Protein AF-A0A4Q6BRK0-F1 (afdb_monomer)

Solvent-accessible surface area (backbone atoms only — not comparable to full-atom values): 11839 Å² total; per-residue (Å²): 90,79,45,68,51,93,58,68,47,71,45,81,46,91,47,26,55,86,31,46,39,27,36,47,40,33,40,44,52,99,88,47,79,52,31,39,37,37,41,36,54,67,31,35,39,46,38,95,93,28,60,36,36,34,66,34,39,36,37,36,37,55,98,55,77,27,36,42,33,34,34,41,33,78,52,98,86,34,36,39,34,45,37,40,40,30,49,98,93,44,75,49,76,48,81,50,40,47,68,81,61,55,71,60,35,51,45,20,36,45,49,70,70,42,51,50,86,78,46,53,75,68,53,43,48,17,37,51,27,47,51,51,32,48,75,68,62,71,52,48,72,67,56,49,51,49,44,55,25,38,57,44,73,44,39,46,54,42,87,86,78,50,34,36,34,40,31,32,59,43,87,95,65,29,35,36,36,45,30,35,45,88,80,47,37,43,35,45,31,42,34,35,64,78,55,94,47,35,37,40,40,38,36,36,39,30,40,73,84,71,54,68,48,78,49,75,48,77,47,78,64,78,86,129

Radius of gyration: 20.38 Å; Cα contacts (8 Å, |Δi|>4): 490; chains: 1; bounding box: 48×48×66 Å

Foldseek 3Di:
DKDWDPFWDWACDPQWVRTWTWIWTWDDDPVFAIKIKIKTDWTWGADDPFIKIWNIWIWIDGPDIWIWTWIWGDAPVKIKIWIWTQDPVGIAIDIAIVVGDDQLQSLLCQQPVGGLVVDDPQSVQQSVQVVVCNVVVVDDPVNSVVRSNFNWPGWHADPVLRKTKTWGADPPQKIWIWIDSVQFKTKIKIWHDPDDQKIWMWMWMAGNVRDIDIDIDIDGDDDD

Secondary structure (DSSP, 8-state):
-EEE-SS-EEE--TTEES-EEEEEEEE--SSS--EEEEEEPPEEEEETTEEEEEEEEEEEESSSEEEEEEEEEE-SS-EEEEEEEEETTEEEEEEEEES---HHHHHHHHHTSS-TTTS-HHHHHHHHHHHHHHHTT-S-HHHHHHHHHS-EEEEEE-TTT--EEEEEEETTTEEEEEEE-SSS-EEEEEEEEEETTEEEEEEEEE-TTSPEEEEEEEEE----

Sequence (224 aa):
MDIESEKPIQILYDLFKPSAPFQLKGRVSSSEPARFNIDFQPMAIEYMKRRAEVDFLRVKFEKALLADGRLSIKRTDCTIFATIKKTVDGTSFQLTSEPAFDEGDIVAMLLFNERASDLDDSSKRSVEDTRQAVSRKSLGFFSFFVLASTPVESVAYDPTTRVYSARVRLPGGFSATVGSDWDKTQEVGLMKRLGGKWILSVGSTTNSDGVSSQESMVEWWNRY

Mean predicted aligned error: 11.45 Å

Structure (mmCIF, N/CA/C/O backbone):
data_AF-A0A4Q6BRK0-F1
#
_entry.id   AF-A0A4Q6BRK0-F1
#
loop_
_atom_site.group_PDB
_atom_site.id
_atom_site.type_symbol
_atom_site.label_atom_id
_atom_site.label_alt_id
_atom_site.label_comp_id
_atom_site.label_asym_id
_atom_site.label_entity_id
_atom_site.label_seq_id
_atom_site.pdbx_PDB_ins_code
_atom_site.Cartn_x
_atom_site.Cartn_y
_atom_site.Cartn_z
_atom_site.occupancy
_atom_site.B_iso_or_equiv
_atom_site.auth_seq_id
_atom_site.auth_comp_id
_atom_site.auth_asym_id
_atom_site.auth_atom_id
_atom_site.pdbx_PDB_model_num
ATOM 1 N N . MET A 1 1 ? -22.844 4.162 28.213 1.00 84.06 1 MET A N 1
ATOM 2 C CA . MET A 1 1 ? -23.710 3.798 27.080 1.00 84.06 1 MET A CA 1
ATOM 3 C C . MET A 1 1 ? -22.905 2.937 26.131 1.00 84.06 1 MET A C 1
ATOM 5 O O . MET A 1 1 ? -21.858 3.383 25.672 1.00 84.06 1 MET A O 1
ATOM 9 N N . ASP A 1 2 ? -23.375 1.718 25.888 1.00 87.38 2 ASP A N 1
ATOM 10 C CA . ASP A 1 2 ? -22.788 0.824 24.892 1.00 87.38 2 ASP A CA 1
ATOM 11 C C . ASP A 1 2 ? -23.509 1.041 23.553 1.00 87.38 2 ASP A C 1
ATOM 13 O O . ASP A 1 2 ? -24.721 1.258 23.519 1.00 87.38 2 ASP A O 1
ATOM 17 N N . ILE A 1 3 ? -22.741 1.075 22.468 1.00 78.56 3 ILE A N 1
ATOM 18 C CA . ILE A 1 3 ? -23.191 1.324 21.098 1.00 78.56 3 ILE A CA 1
ATOM 19 C C . ILE A 1 3 ? -22.747 0.122 20.274 1.00 78.56 3 ILE A C 1
ATOM 21 O O . ILE A 1 3 ? -21.556 -0.162 20.199 1.00 78.56 3 ILE A O 1
ATOM 25 N N . GLU A 1 4 ? -23.676 -0.576 19.636 1.00 87.94 4 GLU A N 1
ATOM 26 C CA . GLU A 1 4 ? -23.361 -1.680 18.733 1.00 87.94 4 GLU A CA 1
ATOM 27 C C . GLU A 1 4 ? -24.279 -1.619 17.515 1.00 87.94 4 GLU A C 1
ATOM 29 O O . GLU A 1 4 ? -25.492 -1.455 17.641 1.00 87.94 4 GLU A O 1
ATOM 34 N N . SER A 1 5 ? -23.698 -1.715 16.321 1.00 75.50 5 SER A N 1
ATOM 35 C CA . SER A 1 5 ? -24.472 -1.831 15.090 1.00 75.50 5 SER A CA 1
ATOM 36 C C . SER A 1 5 ? -25.019 -3.255 14.958 1.00 75.50 5 SER A C 1
ATOM 38 O O . SER A 1 5 ? -24.235 -4.188 14.794 1.00 75.50 5 SER A O 1
ATOM 40 N N . GLU A 1 6 ? -26.343 -3.430 14.958 1.00 82.88 6 GLU A N 1
ATOM 41 C CA . GLU A 1 6 ? -26.973 -4.750 14.760 1.00 82.88 6 GLU A CA 1
ATOM 42 C C . GLU A 1 6 ? -26.680 -5.354 13.377 1.00 82.88 6 GLU A C 1
ATOM 44 O O . GLU A 1 6 ? -26.589 -6.571 13.219 1.00 82.88 6 GLU A O 1
ATOM 49 N N . LYS A 1 7 ? -26.535 -4.499 12.357 1.00 85.75 7 LYS A N 1
ATOM 50 C CA . LYS A 1 7 ? -26.199 -4.879 10.979 1.00 85.75 7 LYS A CA 1
ATOM 51 C C . LYS A 1 7 ? -24.960 -4.118 10.505 1.00 85.75 7 LYS A C 1
ATOM 53 O O . LYS A 1 7 ? -24.758 -2.987 10.949 1.00 85.75 7 LYS A O 1
ATOM 58 N N . PRO A 1 8 ? -24.161 -4.689 9.580 1.00 82.50 8 PRO A N 1
ATOM 59 C CA . PRO A 1 8 ? -23.026 -3.983 9.000 1.00 82.50 8 PRO A CA 1
ATOM 60 C C . PRO A 1 8 ? -23.462 -2.685 8.316 1.00 82.50 8 PRO A C 1
ATOM 62 O O . PRO A 1 8 ? -24.344 -2.688 7.451 1.00 82.50 8 PRO A O 1
ATOM 65 N N . ILE A 1 9 ? -22.813 -1.589 8.693 1.00 76.25 9 ILE A N 1
ATOM 66 C CA . ILE A 1 9 ? -22.947 -0.285 8.052 1.00 76.25 9 ILE A CA 1
ATOM 67 C C . ILE A 1 9 ? -22.196 -0.347 6.722 1.00 76.25 9 ILE A C 1
ATOM 69 O O . ILE A 1 9 ? -21.107 -0.909 6.644 1.00 76.25 9 ILE A O 1
ATOM 73 N N . GLN A 1 10 ? -22.785 0.210 5.667 1.00 78.25 10 GLN A N 1
ATOM 74 C CA . GLN A 1 10 ? -22.225 0.177 4.318 1.00 78.25 10 GLN A CA 1
ATOM 75 C C . GLN A 1 10 ? -21.672 1.553 3.955 1.00 78.25 10 GLN A C 1
ATOM 77 O O . GLN A 1 10 ? -22.422 2.529 3.944 1.00 78.25 10 GLN A O 1
ATOM 82 N N . ILE A 1 11 ? -20.388 1.636 3.608 1.00 68.56 11 ILE A N 1
ATOM 83 C CA . ILE A 1 11 ? -19.839 2.825 2.948 1.00 68.56 11 ILE A CA 1
ATOM 84 C C . ILE A 1 11 ? -19.944 2.611 1.443 1.00 68.56 11 ILE A C 1
ATOM 86 O O . ILE A 1 11 ? -19.330 1.697 0.888 1.00 68.56 11 ILE A O 1
ATOM 90 N N . LEU A 1 12 ? -20.727 3.462 0.787 1.00 74.50 12 LEU A N 1
ATOM 91 C CA . LEU A 1 12 ? -20.823 3.508 -0.667 1.00 74.50 12 LEU A CA 1
ATOM 92 C C . LEU A 1 12 ? -19.805 4.523 -1.178 1.00 74.50 12 LEU A C 1
ATOM 94 O O . LEU A 1 12 ? -19.943 5.722 -0.944 1.00 74.50 12 LEU A O 1
ATOM 98 N N . TYR A 1 13 ? -18.763 4.031 -1.837 1.00 66.06 13 TYR A N 1
ATOM 99 C CA . TYR A 1 13 ? -17.746 4.861 -2.467 1.00 66.06 13 TYR A CA 1
ATOM 100 C C . TYR A 1 13 ? -17.200 4.145 -3.695 1.00 66.06 13 TYR A C 1
ATOM 102 O O . TYR A 1 13 ? -17.103 2.921 -3.689 1.00 66.06 13 TYR A O 1
ATOM 110 N N . ASP A 1 14 ? -16.818 4.892 -4.730 1.00 69.69 14 ASP A N 1
ATOM 111 C CA . ASP A 1 14 ? -16.478 4.322 -6.040 1.00 69.69 14 ASP A CA 1
ATOM 112 C C . ASP A 1 14 ? -15.325 3.313 -5.999 1.00 69.69 14 ASP A C 1
ATOM 114 O O . ASP A 1 14 ? -15.315 2.382 -6.810 1.00 69.69 14 ASP A O 1
ATOM 118 N N . LEU A 1 15 ? -14.401 3.474 -5.040 1.00 66.88 15 LEU A N 1
ATOM 119 C CA . LEU A 1 15 ? -13.292 2.545 -4.808 1.00 66.88 15 LEU A CA 1
ATOM 120 C C . LEU A 1 15 ? -13.745 1.187 -4.263 1.00 66.88 15 LEU A C 1
ATOM 122 O O . LEU A 1 15 ? -13.060 0.194 -4.481 1.00 66.88 15 LEU A O 1
ATOM 126 N N . PHE A 1 16 ? -14.862 1.126 -3.539 1.00 74.50 16 PHE A N 1
ATOM 127 C CA . PHE A 1 16 ? -15.344 -0.100 -2.910 1.00 74.50 16 PHE A CA 1
ATOM 128 C C . PHE A 1 16 ? -16.367 -0.783 -3.811 1.00 74.50 16 PHE A C 1
ATOM 130 O O . PHE A 1 16 ? -17.355 -0.175 -4.222 1.00 74.50 16 PHE A O 1
ATOM 137 N N . LYS A 1 17 ? -16.151 -2.065 -4.116 1.00 79.12 17 LYS A N 1
ATOM 138 C CA . LYS A 1 17 ? -17.067 -2.850 -4.954 1.00 79.12 17 LYS A CA 1
ATOM 139 C C . LYS A 1 17 ? -17.639 -4.028 -4.154 1.00 79.12 17 LYS A C 1
ATOM 141 O O . LYS A 1 17 ? -16.873 -4.921 -3.797 1.00 79.12 17 LYS A O 1
ATOM 146 N N . PRO A 1 18 ? -18.965 -4.091 -3.899 1.00 81.38 18 PRO A N 1
ATOM 147 C CA . PRO A 1 18 ? -19.992 -3.068 -4.163 1.00 81.38 18 PRO A CA 1
ATOM 148 C C . PRO A 1 18 ? -20.026 -1.937 -3.116 1.00 81.38 18 PRO A C 1
ATOM 150 O O . PRO A 1 18 ? -20.606 -0.885 -3.366 1.00 81.38 18 PRO A O 1
ATOM 153 N N . SER A 1 19 ? -19.449 -2.173 -1.939 1.00 81.44 19 SER A N 1
ATOM 154 C CA . SER A 1 19 ? -19.456 -1.280 -0.781 1.00 81.44 19 SER A CA 1
ATOM 155 C C . SER A 1 19 ?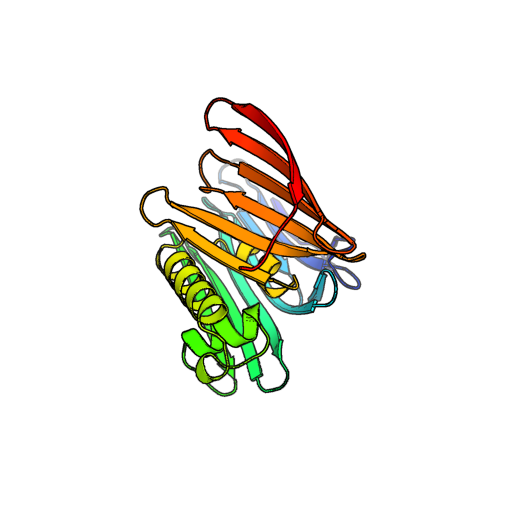 -18.380 -1.725 0.210 1.00 81.44 19 SER A C 1
ATOM 157 O O . SER A 1 19 ? -17.860 -2.837 0.104 1.00 81.44 19 SER A O 1
ATOM 159 N N . ALA A 1 20 ? -18.057 -0.868 1.178 1.00 76.38 20 ALA A N 1
ATOM 160 C CA . ALA A 1 20 ? -17.228 -1.226 2.324 1.00 76.38 20 ALA A CA 1
ATOM 161 C C . ALA A 1 20 ? -18.104 -1.484 3.563 1.00 76.38 20 ALA A C 1
ATOM 163 O O . ALA A 1 20 ? -18.471 -0.530 4.259 1.00 76.38 20 ALA A O 1
ATOM 164 N N . PRO A 1 21 ? -18.483 -2.748 3.829 1.00 83.50 21 PRO A N 1
ATOM 165 C CA . PRO A 1 21 ? -19.208 -3.134 5.035 1.00 83.50 21 PRO A CA 1
ATOM 166 C C . PRO A 1 21 ? -18.318 -3.074 6.282 1.00 83.50 21 PRO A C 1
ATOM 168 O O . PRO A 1 21 ? -17.234 -3.659 6.307 1.00 83.50 21 PRO A O 1
ATOM 171 N N . PHE A 1 22 ? -18.806 -2.460 7.359 1.00 78.75 22 PHE A N 1
ATOM 172 C CA . PHE A 1 22 ? -18.147 -2.502 8.666 1.00 78.75 22 PHE A CA 1
ATOM 173 C C . PHE A 1 22 ? -19.135 -2.636 9.827 1.00 78.75 22 PHE A C 1
ATOM 175 O O . PHE A 1 22 ? -20.284 -2.203 9.751 1.00 78.75 22 PHE A O 1
ATOM 182 N N . GLN A 1 23 ? -18.681 -3.237 10.923 1.00 84.31 23 GLN A N 1
ATOM 183 C CA . GLN A 1 23 ? -19.397 -3.272 12.197 1.00 84.31 23 GLN A CA 1
ATOM 184 C C . GLN A 1 23 ? -18.770 -2.277 13.168 1.00 84.31 23 GLN A C 1
ATOM 186 O O . GLN A 1 23 ? -17.547 -2.189 13.258 1.00 84.31 23 GLN A O 1
ATOM 191 N N . LEU A 1 24 ? -19.610 -1.547 13.901 1.00 76.06 24 LEU A N 1
ATOM 192 C CA . LEU A 1 24 ? -19.191 -0.609 14.936 1.00 76.06 24 LEU A CA 1
ATOM 193 C C . LEU A 1 24 ? -19.610 -1.143 16.304 1.00 76.06 24 LEU A C 1
ATOM 195 O O . LEU A 1 24 ? -20.793 -1.387 16.540 1.00 76.06 24 LEU A O 1
ATOM 199 N N . LYS A 1 25 ? -18.650 -1.251 17.221 1.00 85.12 25 LYS A N 1
ATOM 200 C CA . LYS A 1 25 ? -18.894 -1.488 18.649 1.00 85.12 25 LYS A CA 1
ATOM 201 C C . LYS A 1 25 ? -18.210 -0.400 19.449 1.00 85.12 25 LYS A C 1
ATOM 203 O O . LYS A 1 25 ? -17.057 -0.087 19.182 1.00 85.12 25 LYS A O 1
ATOM 208 N N . GLY A 1 26 ? -18.862 0.169 20.447 1.00 81.81 26 GLY A N 1
ATOM 209 C CA . GLY A 1 26 ? -18.268 1.230 21.239 1.00 81.81 26 GLY A CA 1
ATOM 210 C C . GLY A 1 26 ? -18.888 1.395 22.609 1.00 81.81 26 GLY A C 1
ATOM 211 O O . GLY A 1 26 ? -19.983 0.918 22.887 1.00 81.81 26 GLY A O 1
ATOM 212 N N . ARG A 1 27 ? -18.156 2.086 23.475 1.00 84.88 27 ARG A N 1
ATOM 213 C CA . ARG A 1 27 ? -18.573 2.432 24.830 1.00 84.88 27 ARG A CA 1
ATOM 214 C C . ARG A 1 27 ? -18.277 3.900 25.070 1.00 84.88 27 ARG A C 1
ATOM 216 O O . ARG A 1 27 ? -17.134 4.337 24.948 1.00 84.88 27 ARG A O 1
ATOM 223 N N . VAL A 1 28 ? -19.312 4.641 25.439 1.00 79.06 28 VAL A N 1
ATOM 224 C CA . VAL A 1 28 ? -19.244 6.064 25.777 1.00 79.06 28 VAL A CA 1
ATOM 225 C C . VAL A 1 28 ? -19.660 6.230 27.233 1.00 79.06 28 VAL A C 1
ATOM 227 O O . VAL A 1 28 ? -20.724 5.758 27.637 1.00 79.06 28 VAL A O 1
ATOM 230 N N . SER A 1 29 ? -18.827 6.885 28.037 1.00 83.94 29 SER A N 1
ATOM 231 C CA . SER A 1 29 ? -19.099 7.187 29.445 1.00 83.94 29 SER A CA 1
ATOM 232 C C . SER A 1 29 ? -18.793 8.657 29.722 1.00 83.94 29 SER A C 1
ATOM 234 O O . SER A 1 29 ? -17.967 9.251 29.039 1.00 83.94 29 SER A O 1
ATOM 236 N N . SER A 1 30 ? -19.434 9.243 30.734 1.00 77.50 30 SER A N 1
ATOM 237 C CA . SER A 1 30 ? -19.097 10.588 31.219 1.00 77.50 30 SER A CA 1
ATOM 238 C C . SER A 1 30 ? -17.775 10.626 31.996 1.00 77.50 30 SER A C 1
ATOM 240 O O . SER A 1 30 ? -17.189 11.693 32.145 1.00 77.50 30 SER A O 1
ATOM 242 N N . SER A 1 31 ? -17.306 9.474 32.487 1.00 81.50 31 SER A N 1
ATOM 243 C CA . SER A 1 31 ? -16.114 9.342 33.335 1.00 81.50 31 SER A CA 1
ATOM 244 C C . SER A 1 31 ? -14.891 8.739 32.636 1.00 81.50 31 SER A C 1
ATOM 246 O O . SER A 1 31 ? -13.795 8.790 33.189 1.00 81.50 31 SER A O 1
ATOM 248 N N . GLU A 1 32 ? -15.050 8.161 31.442 1.00 80.69 32 GLU A N 1
ATOM 249 C CA . GLU A 1 32 ? -13.971 7.491 30.705 1.00 80.69 32 GLU A CA 1
ATOM 250 C C . GLU A 1 32 ? -13.926 7.944 29.239 1.00 80.69 32 GLU A C 1
ATOM 252 O O . GLU A 1 32 ? -14.983 8.204 28.656 1.00 80.69 32 GLU A O 1
ATOM 257 N N . PRO A 1 33 ? -12.735 7.976 28.605 1.00 73.56 33 PRO A N 1
ATOM 258 C CA . PRO A 1 33 ? -12.615 8.201 27.169 1.00 73.56 33 PRO A CA 1
ATOM 259 C C . PRO A 1 33 ? -13.447 7.195 26.372 1.00 73.56 33 PRO A C 1
ATOM 261 O O . PRO A 1 33 ? -13.459 5.999 26.679 1.00 73.56 33 PRO A O 1
ATOM 264 N N . ALA A 1 34 ? -14.117 7.686 25.330 1.00 74.12 34 ALA A N 1
ATOM 265 C CA . ALA A 1 34 ? -14.905 6.845 24.445 1.00 74.12 34 ALA A CA 1
ATOM 266 C C . ALA A 1 34 ? -14.016 5.811 23.741 1.00 74.12 34 ALA A C 1
ATOM 268 O O . ALA A 1 34 ? -12.936 6.140 23.249 1.00 74.12 34 ALA A O 1
ATOM 269 N N . ARG A 1 35 ? -14.487 4.563 23.681 1.00 77.75 35 ARG A N 1
ATOM 270 C CA . ARG A 1 35 ? -13.794 3.464 22.999 1.00 77.75 35 ARG A CA 1
ATOM 271 C C . ARG A 1 35 ? -14.629 2.974 21.832 1.00 77.75 35 ARG A C 1
ATOM 273 O O . ARG A 1 35 ? -15.830 2.781 22.002 1.00 77.75 35 ARG A O 1
ATOM 280 N N . PHE A 1 36 ? -14.002 2.736 20.688 1.00 72.69 36 PHE A N 1
ATOM 281 C CA . PHE A 1 36 ? -14.657 2.246 19.478 1.00 72.69 36 PHE A CA 1
ATOM 282 C C . PHE A 1 36 ? -13.827 1.143 18.828 1.00 72.69 36 PHE A C 1
ATOM 284 O O . PHE A 1 36 ? -12.609 1.240 18.747 1.00 72.69 36 PHE A O 1
ATOM 291 N N . ASN A 1 37 ? -14.496 0.120 18.324 1.00 77.81 37 ASN A N 1
ATOM 292 C CA . ASN A 1 37 ? -13.952 -0.925 17.478 1.00 77.81 37 ASN A CA 1
ATOM 293 C C . ASN A 1 37 ? -14.744 -0.903 16.174 1.00 77.81 37 ASN A C 1
ATOM 295 O O . ASN A 1 37 ? -15.975 -0.955 16.189 1.00 77.81 37 ASN A O 1
ATOM 299 N N . ILE A 1 38 ? -14.026 -0.794 15.067 1.00 75.62 38 ILE A N 1
ATOM 300 C CA . ILE A 1 38 ? -14.557 -0.804 13.714 1.00 75.62 38 ILE A CA 1
ATOM 301 C C . ILE A 1 38 ? -13.936 -2.004 13.015 1.00 75.62 38 ILE A C 1
ATOM 303 O O . ILE A 1 38 ? -12.726 -2.032 12.790 1.00 75.62 38 ILE A O 1
ATOM 307 N N . ASP A 1 39 ? -14.761 -2.984 12.673 1.00 84.25 39 ASP A N 1
ATOM 308 C CA . ASP A 1 39 ? -14.333 -4.195 11.981 1.00 84.25 39 ASP A CA 1
ATOM 309 C C . ASP A 1 39 ? -14.929 -4.198 10.573 1.00 84.25 39 ASP A C 1
ATOM 311 O O . ASP A 1 39 ? -16.134 -4.387 10.394 1.00 84.25 39 ASP A O 1
ATOM 315 N N . PHE A 1 40 ? -14.086 -3.969 9.567 1.00 78.75 40 PHE A N 1
ATOM 316 C CA . PHE A 1 40 ? -14.464 -4.099 8.165 1.00 78.75 40 PHE A CA 1
ATOM 317 C C . PHE A 1 40 ? -14.545 -5.578 7.791 1.00 78.75 40 PHE A C 1
ATOM 319 O O . PHE A 1 40 ? -13.655 -6.368 8.121 1.00 78.75 40 PHE A O 1
ATOM 326 N N . GLN A 1 41 ? -15.612 -5.947 7.086 1.00 86.56 41 GLN A N 1
ATOM 327 C CA . GLN A 1 41 ? -15.727 -7.276 6.493 1.00 86.56 41 GLN A CA 1
ATOM 328 C C . GLN A 1 41 ? -14.907 -7.341 5.195 1.00 86.56 41 GLN A C 1
ATOM 330 O O . GLN A 1 41 ? -14.562 -6.290 4.644 1.00 86.56 41 GLN A O 1
ATOM 335 N N . PRO A 1 42 ? -14.592 -8.552 4.696 1.00 89.88 42 PRO A N 1
ATOM 336 C CA . PRO A 1 42 ? -13.868 -8.693 3.446 1.00 89.88 42 PRO A CA 1
ATOM 337 C C . PRO A 1 42 ? -14.546 -7.929 2.308 1.00 89.88 42 PRO A C 1
ATOM 339 O O . PRO A 1 42 ? -15.765 -8.009 2.135 1.00 89.88 42 PRO A O 1
ATOM 342 N N . MET A 1 43 ? -13.754 -7.183 1.543 1.00 84.75 43 MET A N 1
ATOM 343 C CA . MET A 1 43 ? -14.254 -6.333 0.463 1.00 84.75 43 MET A CA 1
ATOM 344 C C . MET A 1 43 ? -13.213 -6.167 -0.635 1.00 84.75 43 MET A C 1
ATOM 346 O O . MET A 1 43 ? -12.014 -6.172 -0.365 1.00 84.75 43 MET A O 1
ATOM 350 N N . ALA A 1 44 ? -13.670 -5.937 -1.862 1.00 86.00 44 ALA A N 1
ATOM 351 C CA . ALA A 1 44 ? -12.783 -5.587 -2.957 1.00 86.00 44 ALA A CA 1
ATOM 352 C C . ALA A 1 44 ? -12.620 -4.067 -3.035 1.00 86.00 44 ALA A C 1
ATOM 354 O O . ALA A 1 44 ? -13.605 -3.319 -3.019 1.00 86.00 44 ALA A O 1
ATOM 355 N N . ILE A 1 45 ? -11.372 -3.624 -3.176 1.00 78.88 45 ILE A N 1
ATOM 356 C CA . ILE A 1 45 ? -11.059 -2.264 -3.596 1.00 78.88 45 ILE A CA 1
ATOM 357 C C . ILE A 1 45 ? -10.582 -2.321 -5.043 1.00 78.88 45 ILE A C 1
ATOM 359 O O . ILE A 1 45 ? -9.623 -3.024 -5.373 1.00 78.88 45 ILE A O 1
ATOM 363 N N . GLU A 1 46 ? -11.258 -1.576 -5.906 1.00 77.25 46 GLU A N 1
ATOM 364 C CA . GLU A 1 46 ? -10.896 -1.434 -7.308 1.00 77.25 46 GLU A CA 1
ATOM 365 C C . GLU A 1 46 ? -10.504 0.013 -7.579 1.00 77.25 46 GLU A C 1
ATOM 367 O O . GLU A 1 46 ? -11.267 0.948 -7.331 1.00 77.25 46 GLU A O 1
ATOM 372 N N . TYR A 1 47 ? -9.296 0.199 -8.099 1.00 68.19 47 TYR A N 1
ATOM 373 C CA . TYR A 1 47 ? -8.828 1.497 -8.551 1.00 68.19 47 TYR A CA 1
ATOM 374 C C . TYR A 1 47 ? -8.160 1.344 -9.913 1.00 68.19 47 TYR A C 1
ATOM 376 O O . TYR A 1 47 ? -7.302 0.483 -10.116 1.00 68.19 47 TYR A O 1
ATOM 384 N N . MET A 1 48 ? -8.575 2.174 -10.872 1.00 71.75 48 MET A N 1
ATOM 385 C CA . MET A 1 48 ? -8.154 2.072 -12.272 1.00 71.75 48 MET A CA 1
ATOM 386 C C . MET A 1 48 ? -8.406 0.663 -12.846 1.00 71.75 48 MET A C 1
ATOM 388 O O . MET A 1 48 ? -9.552 0.284 -13.048 1.00 71.75 48 MET A O 1
ATOM 392 N N . LYS A 1 49 ? -7.348 -0.098 -13.152 1.00 72.56 49 LYS A N 1
ATOM 393 C CA . LYS A 1 49 ? -7.421 -1.458 -13.721 1.00 72.56 49 LYS A CA 1
ATOM 394 C C . LYS A 1 49 ? -6.951 -2.529 -12.740 1.00 72.56 49 LYS A C 1
ATOM 396 O O . LYS A 1 49 ? -6.663 -3.654 -13.148 1.00 72.56 49 LYS A O 1
ATOM 401 N N . ARG A 1 50 ? -6.763 -2.168 -11.473 1.00 73.81 50 ARG A N 1
ATOM 402 C CA . ARG A 1 50 ? -6.174 -3.049 -10.474 1.00 73.81 50 ARG A CA 1
ATOM 403 C C . ARG A 1 50 ? -7.139 -3.222 -9.313 1.00 73.81 50 ARG A C 1
ATOM 405 O O . ARG A 1 50 ? -7.805 -2.287 -8.876 1.00 73.81 50 ARG A O 1
ATOM 412 N N . ARG A 1 51 ? -7.198 -4.462 -8.845 1.00 83.19 51 ARG A N 1
ATOM 413 C CA . ARG A 1 51 ? -8.085 -4.917 -7.786 1.00 83.19 51 ARG A CA 1
ATOM 414 C C . ARG A 1 51 ? -7.245 -5.508 -6.666 1.00 83.19 51 ARG A C 1
ATOM 416 O O . ARG A 1 51 ? -6.347 -6.311 -6.930 1.00 83.19 51 ARG A O 1
ATOM 423 N N . ALA A 1 52 ? -7.550 -5.107 -5.443 1.00 84.69 52 ALA A N 1
ATOM 424 C CA . ALA A 1 52 ? -7.053 -5.738 -4.232 1.00 84.69 52 ALA A CA 1
ATOM 425 C C . ALA A 1 52 ? -8.249 -6.195 -3.400 1.00 84.69 52 ALA A C 1
ATOM 427 O O . ALA A 1 52 ? -9.293 -5.543 -3.390 1.00 84.69 52 ALA A O 1
ATOM 428 N N . GLU A 1 53 ? -8.089 -7.298 -2.689 1.00 89.62 53 GLU A N 1
ATOM 429 C CA . GLU A 1 53 ? -9.046 -7.717 -1.676 1.00 89.62 53 GLU A CA 1
ATOM 430 C C . GLU A 1 53 ? -8.539 -7.232 -0.322 1.00 89.62 53 GLU A C 1
ATOM 432 O O . GLU A 1 53 ? -7.376 -7.413 0.029 1.00 89.62 53 GLU A O 1
ATOM 437 N N . VAL A 1 54 ? -9.402 -6.588 0.447 1.00 85.25 54 VAL A N 1
ATOM 438 C CA . VAL A 1 54 ? -9.190 -6.379 1.875 1.00 85.25 54 VAL A CA 1
ATOM 439 C C . VAL A 1 54 ? -9.646 -7.658 2.545 1.00 85.25 54 VAL A C 1
ATOM 441 O O . VAL A 1 54 ? -10.844 -7.922 2.608 1.00 85.25 54 VAL A O 1
ATOM 444 N N . ASP A 1 55 ? -8.700 -8.450 3.037 1.00 89.94 55 ASP A N 1
ATOM 445 C CA . ASP A 1 55 ? -9.010 -9.691 3.747 1.00 89.94 55 ASP A CA 1
ATOM 446 C C . ASP A 1 55 ? -9.659 -9.357 5.099 1.00 89.94 55 ASP A C 1
ATOM 448 O O . ASP A 1 55 ? -10.642 -9.969 5.512 1.00 89.94 55 ASP A O 1
ATOM 452 N N . PHE A 1 56 ? -9.108 -8.355 5.788 1.00 87.19 56 PHE A N 1
ATOM 453 C CA . PHE A 1 56 ? -9.696 -7.737 6.972 1.00 87.19 56 PHE A CA 1
ATOM 454 C C . PHE A 1 56 ? -9.078 -6.359 7.217 1.00 87.19 56 PHE A C 1
ATOM 456 O O . PHE A 1 56 ? -7.918 -6.109 6.884 1.00 87.19 56 PHE A O 1
ATOM 463 N N . LEU A 1 57 ? -9.834 -5.483 7.874 1.00 80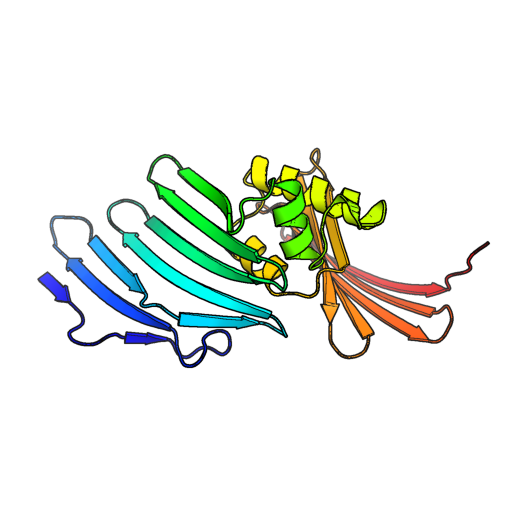.12 5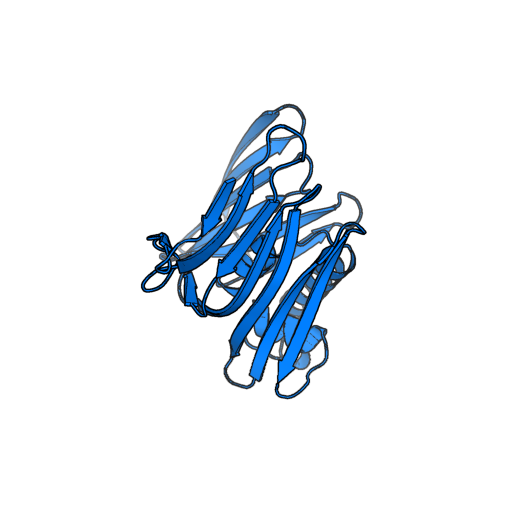7 LEU A N 1
ATOM 464 C CA . LEU A 1 57 ? -9.316 -4.258 8.474 1.00 80.12 57 LEU A CA 1
ATOM 465 C C . LEU A 1 57 ? -10.043 -4.022 9.794 1.00 80.12 57 LEU A C 1
ATOM 467 O O . LEU A 1 57 ? -11.266 -3.927 9.838 1.00 80.12 57 LEU A O 1
ATOM 471 N N . ARG A 1 58 ? -9.281 -3.925 10.874 1.00 84.56 58 ARG A N 1
ATOM 472 C CA . ARG A 1 58 ? -9.770 -3.660 12.221 1.00 84.56 58 ARG A CA 1
ATOM 473 C C . ARG A 1 58 ? -9.163 -2.365 12.702 1.00 84.56 58 ARG A C 1
ATOM 475 O O . ARG A 1 58 ? -7.945 -2.206 12.686 1.00 84.56 58 ARG A O 1
ATOM 482 N N . VAL A 1 59 ? -10.002 -1.450 13.153 1.00 77.62 59 VAL A N 1
ATOM 483 C CA . VAL A 1 59 ? -9.584 -0.169 13.710 1.00 77.62 59 VAL A CA 1
ATOM 484 C C . VAL A 1 59 ? -10.129 -0.080 15.121 1.00 77.62 59 VAL A C 1
ATOM 486 O O . VAL A 1 59 ? -11.323 -0.253 15.344 1.00 77.62 59 VAL A O 1
ATOM 489 N N . LYS A 1 60 ? -9.252 0.184 16.085 1.00 79.75 60 LYS A N 1
ATOM 490 C CA . LYS A 1 60 ? -9.640 0.397 17.478 1.00 79.75 60 LYS A CA 1
ATOM 491 C C . LYS A 1 60 ? -9.248 1.797 17.894 1.00 79.75 60 LYS A C 1
ATOM 493 O O . LYS A 1 60 ? -8.125 2.233 17.659 1.00 79.75 60 LYS A O 1
ATOM 498 N N . PHE A 1 61 ? -10.168 2.493 18.526 1.00 71.81 61 PHE A N 1
ATOM 499 C CA . PHE A 1 61 ? -9.935 3.784 19.131 1.00 71.81 61 PHE A CA 1
ATOM 500 C C . PHE A 1 61 ? -10.171 3.654 20.627 1.00 71.81 61 PHE A C 1
ATOM 502 O O . PHE A 1 61 ? -11.267 3.304 21.051 1.00 71.81 61 PHE A O 1
ATOM 509 N N . GLU A 1 62 ? -9.141 3.920 21.421 1.00 74.88 62 GLU A N 1
ATOM 510 C CA . GLU A 1 62 ? -9.263 4.015 22.877 1.00 74.88 62 GLU A CA 1
ATOM 511 C C . GLU A 1 62 ? -8.658 5.344 23.342 1.00 74.88 62 GLU A C 1
ATOM 513 O O . GLU A 1 62 ? -9.329 6.367 23.361 1.00 74.88 62 GLU A O 1
ATOM 518 N N . LYS A 1 63 ? -7.357 5.352 23.652 1.00 74.06 63 LYS A N 1
ATOM 519 C CA . LYS A 1 63 ? -6.564 6.576 23.865 1.00 74.06 63 LYS A CA 1
ATOM 520 C C . LYS A 1 63 ? -5.803 7.004 22.608 1.00 74.06 63 LYS A C 1
ATOM 522 O O . LYS A 1 63 ? -5.397 8.153 22.487 1.00 74.06 63 LYS A O 1
ATOM 527 N N . ALA A 1 64 ? -5.600 6.063 21.693 1.00 65.94 64 ALA A N 1
ATOM 528 C CA . ALA A 1 64 ? -4.930 6.240 20.418 1.00 65.94 64 ALA A CA 1
ATOM 529 C C . ALA A 1 64 ? -5.624 5.380 19.354 1.00 65.94 64 ALA A C 1
ATOM 531 O O . ALA A 1 64 ? -6.317 4.413 19.682 1.00 65.94 64 ALA A O 1
ATOM 532 N N . LEU A 1 65 ? -5.423 5.740 18.086 1.00 70.88 65 LEU A N 1
ATOM 533 C CA . LEU A 1 65 ? -5.901 4.969 16.943 1.00 70.88 65 LEU A CA 1
ATOM 534 C C . LEU A 1 65 ? -4.966 3.780 16.691 1.00 70.88 65 LEU A C 1
ATOM 536 O O . LEU A 1 65 ? -3.820 3.971 16.279 1.00 70.88 65 LEU A O 1
ATOM 540 N N . LEU A 1 66 ? -5.477 2.573 16.890 1.00 79.56 66 LEU A N 1
ATOM 541 C CA . LEU A 1 66 ? -4.826 1.310 16.569 1.00 79.56 66 LEU A CA 1
ATOM 542 C C . LEU A 1 66 ? -5.470 0.725 15.315 1.00 79.56 66 LEU A C 1
ATOM 544 O O . LEU A 1 66 ? -6.674 0.874 15.104 1.00 79.56 66 LEU A O 1
ATOM 548 N N . ALA A 1 67 ? -4.683 0.046 14.491 1.00 75.88 67 ALA A N 1
ATOM 549 C CA . ALA A 1 67 ? -5.186 -0.588 13.280 1.00 75.88 67 ALA A CA 1
ATOM 550 C C . ALA A 1 67 ? -4.473 -1.913 13.017 1.00 75.88 67 ALA A C 1
ATOM 552 O O . ALA A 1 67 ? -3.285 -2.049 13.296 1.00 75.88 67 ALA A O 1
ATOM 553 N N . ASP A 1 68 ? -5.194 -2.877 12.473 1.00 85.12 68 ASP A N 1
ATOM 554 C CA . ASP A 1 68 ? -4.668 -4.162 12.028 1.00 85.12 68 ASP A CA 1
ATOM 555 C C . ASP A 1 68 ? -5.407 -4.546 10.754 1.00 85.12 68 ASP A C 1
ATOM 557 O O . ASP A 1 68 ? -6.635 -4.628 10.748 1.00 85.12 68 ASP A O 1
ATOM 561 N N . GLY A 1 69 ? -4.685 -4.720 9.658 1.00 83.44 69 GLY A N 1
ATOM 562 C CA . GLY A 1 69 ? -5.306 -4.970 8.370 1.00 83.44 69 GLY A CA 1
ATOM 563 C C . GLY A 1 69 ? -4.410 -5.752 7.437 1.00 83.44 69 GLY A C 1
ATOM 564 O O . GLY A 1 69 ? -3.183 -5.687 7.523 1.00 83.44 69 GLY A O 1
ATOM 565 N N . ARG A 1 70 ? -5.047 -6.468 6.516 1.00 88.06 70 ARG A N 1
ATOM 566 C CA . ARG A 1 70 ? -4.378 -7.223 5.462 1.00 88.06 70 ARG A CA 1
ATOM 567 C C . ARG A 1 70 ? -5.102 -7.021 4.142 1.00 88.06 70 ARG A C 1
ATOM 569 O O . ARG A 1 70 ? -6.323 -7.148 4.064 1.00 88.06 70 ARG A O 1
ATOM 576 N N . LEU A 1 71 ? -4.317 -6.720 3.119 1.00 87.12 71 LEU A N 1
ATOM 577 C CA . LEU A 1 71 ? -4.735 -6.718 1.726 1.00 87.12 71 LEU A CA 1
ATOM 578 C C . LEU A 1 71 ? -4.108 -7.917 1.020 1.00 87.12 71 LEU A C 1
ATOM 580 O O . LEU A 1 71 ? -2.935 -8.216 1.263 1.00 87.12 71 LEU A O 1
ATOM 584 N N . SER A 1 72 ? -4.833 -8.520 0.088 1.00 91.06 72 SER A N 1
ATOM 585 C CA . SER A 1 72 ? -4.306 -9.484 -0.867 1.00 91.06 72 SER A CA 1
ATOM 586 C C . SER A 1 72 ? -4.450 -8.965 -2.299 1.00 91.06 72 SER A C 1
ATOM 588 O O . SER A 1 72 ? -5.471 -8.411 -2.710 1.00 91.06 72 SER A O 1
ATOM 590 N N . ILE A 1 73 ? -3.379 -9.100 -3.076 1.00 89.00 73 ILE A N 1
ATOM 591 C CA . ILE A 1 73 ? -3.288 -8.629 -4.456 1.00 89.00 73 ILE A CA 1
ATOM 592 C C . ILE A 1 73 ? -2.878 -9.816 -5.311 1.00 89.00 73 ILE A C 1
ATOM 594 O O . ILE A 1 73 ? -1.762 -10.325 -5.197 1.00 89.00 73 ILE A O 1
ATOM 598 N N . LYS A 1 74 ? -3.781 -10.250 -6.188 1.00 89.31 74 LYS A N 1
ATOM 599 C CA . LYS A 1 74 ? -3.496 -11.337 -7.123 1.00 89.31 74 LYS A CA 1
ATOM 600 C C . LYS A 1 74 ? -2.668 -10.817 -8.297 1.00 89.31 74 LYS A C 1
ATOM 602 O O . LYS A 1 74 ? -2.980 -9.783 -8.900 1.00 89.31 74 LYS A O 1
ATOM 607 N N . ARG A 1 75 ? -1.602 -11.544 -8.604 1.00 86.62 75 ARG A N 1
ATOM 608 C CA . ARG A 1 75 ? -0.726 -11.370 -9.763 1.00 86.62 75 ARG A CA 1
ATOM 609 C C . ARG A 1 75 ? -0.691 -12.684 -10.537 1.00 86.62 75 ARG A C 1
ATOM 611 O O . ARG A 1 75 ? -1.206 -13.692 -10.057 1.00 86.62 75 ARG A O 1
ATOM 618 N N . THR A 1 76 ? -0.127 -12.660 -11.741 1.00 82.31 76 THR A N 1
ATOM 619 C CA . THR A 1 76 ? -0.105 -13.838 -12.622 1.00 82.31 76 THR A CA 1
ATOM 620 C C . THR A 1 76 ? 0.516 -15.056 -11.932 1.00 82.31 76 THR A C 1
ATOM 622 O O . THR A 1 76 ? -0.046 -16.144 -12.007 1.00 82.31 76 THR A O 1
ATOM 625 N N . ASP A 1 77 ? 1.601 -14.841 -11.182 1.00 85.62 77 ASP A N 1
ATOM 626 C CA . ASP A 1 77 ? 2.424 -15.923 -10.629 1.00 85.62 77 ASP A CA 1
ATOM 627 C C . ASP A 1 77 ? 2.402 -16.005 -9.096 1.00 85.62 77 ASP A C 1
ATOM 629 O O . ASP A 1 77 ? 3.072 -16.859 -8.512 1.00 85.62 77 ASP A O 1
ATOM 633 N N . CYS A 1 78 ? 1.680 -15.105 -8.417 1.00 91.12 78 CYS A N 1
ATOM 634 C CA . CYS A 1 78 ? 1.644 -15.065 -6.956 1.00 91.12 78 CYS A CA 1
ATOM 635 C C . CYS A 1 78 ? 0.447 -14.289 -6.399 1.00 91.12 78 CYS A C 1
ATOM 637 O O . CYS A 1 78 ? -0.214 -13.511 -7.092 1.00 91.12 78 CYS A O 1
ATOM 639 N N . THR A 1 79 ? 0.198 -14.460 -5.104 1.00 93.75 79 THR A N 1
ATOM 640 C CA . THR A 1 79 ? -0.610 -13.525 -4.315 1.00 93.75 79 THR A CA 1
ATOM 641 C C . THR A 1 79 ? 0.309 -12.745 -3.392 1.00 93.75 79 THR A C 1
ATOM 643 O O . THR A 1 79 ? 1.015 -13.339 -2.584 1.00 93.75 79 THR A O 1
ATOM 646 N N . ILE A 1 80 ? 0.294 -11.419 -3.502 1.00 92.19 80 ILE A N 1
ATOM 647 C CA . ILE A 1 80 ? 1.030 -10.520 -2.610 1.00 92.19 80 ILE A CA 1
ATOM 648 C C . ILE A 1 80 ? 0.112 -10.140 -1.455 1.00 92.19 80 ILE A C 1
ATOM 650 O O . ILE A 1 80 ? -1.028 -9.733 -1.678 1.00 92.19 80 ILE A O 1
ATOM 654 N N . PHE A 1 81 ? 0.618 -10.219 -0.232 1.00 92.25 81 PHE A N 1
ATOM 655 C CA . PHE A 1 81 ? -0.073 -9.777 0.968 1.00 92.25 81 PHE A CA 1
ATOM 656 C C . PHE A 1 81 ? 0.621 -8.565 1.572 1.00 92.25 81 PHE A C 1
ATOM 658 O O . PHE A 1 81 ? 1.815 -8.611 1.876 1.00 92.25 81 PHE A O 1
ATOM 665 N N . ALA A 1 82 ? -0.151 -7.503 1.785 1.00 86.19 82 ALA A N 1
ATOM 666 C CA . ALA A 1 82 ? 0.293 -6.306 2.481 1.00 86.19 82 ALA A CA 1
ATOM 667 C C . ALA A 1 82 ? -0.404 -6.221 3.838 1.00 86.19 82 ALA A C 1
ATOM 669 O O . ALA A 1 82 ? -1.621 -6.041 3.909 1.00 86.19 82 ALA A O 1
ATOM 670 N N . THR A 1 83 ? 0.377 -6.347 4.908 1.00 88.25 83 THR A N 1
ATOM 671 C CA . THR A 1 83 ? -0.115 -6.309 6.288 1.00 88.25 83 THR A CA 1
ATOM 672 C C . THR A 1 83 ? 0.288 -4.993 6.937 1.00 88.25 83 THR A C 1
ATOM 674 O O . THR A 1 83 ? 1.464 -4.625 6.932 1.00 88.25 83 THR A O 1
ATOM 677 N N . ILE A 1 84 ? -0.680 -4.293 7.524 1.00 80.00 84 ILE A N 1
ATOM 678 C CA . ILE A 1 84 ? -0.465 -3.098 8.341 1.00 80.00 84 ILE A CA 1
ATOM 679 C C . ILE A 1 84 ? -0.823 -3.398 9.789 1.00 80.00 84 ILE A C 1
ATOM 681 O O . ILE A 1 84 ? -1.892 -3.930 10.078 1.00 80.00 84 ILE A O 1
ATOM 685 N N . LYS A 1 85 ? 0.047 -2.978 10.707 1.00 86.69 85 LYS A N 1
ATOM 686 C CA . LYS A 1 85 ? -0.232 -3.002 12.139 1.00 86.69 85 LYS A CA 1
ATOM 687 C C . LYS A 1 85 ? 0.190 -1.682 12.771 1.00 86.69 85 LYS A C 1
ATOM 689 O O . LYS A 1 85 ? 1.367 -1.343 12.810 1.00 86.69 85 LYS A O 1
ATOM 694 N N . LYS A 1 86 ? -0.779 -0.924 13.273 1.00 76.69 86 LYS A N 1
ATOM 695 C CA . LYS A 1 86 ? -0.581 0.306 14.041 1.00 76.69 86 LYS A CA 1
ATOM 696 C C . LYS A 1 86 ? -0.851 0.025 15.514 1.00 76.69 86 LYS A C 1
ATOM 698 O O . LYS A 1 86 ? -1.987 -0.258 15.896 1.00 76.69 86 LYS A O 1
ATOM 703 N N . THR A 1 87 ? 0.199 0.102 16.322 1.00 85.62 87 THR A N 1
ATOM 704 C CA . THR A 1 87 ? 0.160 0.006 17.785 1.00 85.62 87 THR A CA 1
ATOM 705 C C . THR A 1 87 ? 0.416 1.379 18.412 1.00 85.62 87 THR A C 1
ATOM 707 O O . THR A 1 87 ? 0.629 2.369 17.711 1.00 85.62 87 THR A O 1
ATOM 710 N N . VAL A 1 88 ? 0.405 1.446 19.746 1.00 81.69 88 VAL A N 1
ATOM 711 C CA . VAL A 1 88 ? 0.823 2.649 20.485 1.00 81.69 88 VAL A CA 1
ATOM 712 C C . VAL A 1 88 ? 2.300 2.994 20.258 1.00 81.69 88 VAL A C 1
ATOM 714 O O . VAL A 1 88 ? 2.657 4.166 20.298 1.00 81.69 88 VAL A O 1
ATOM 717 N N . ASP A 1 89 ? 3.130 1.994 19.953 1.00 83.62 89 ASP A N 1
ATOM 718 C CA . ASP A 1 89 ? 4.580 2.142 19.759 1.00 83.62 89 ASP A CA 1
ATOM 719 C C . ASP A 1 89 ? 4.955 2.532 18.320 1.00 83.62 89 ASP A C 1
ATOM 721 O O . ASP A 1 89 ? 6.108 2.855 18.029 1.00 83.62 89 ASP A O 1
ATOM 725 N N . GLY A 1 90 ? 3.993 2.495 17.392 1.00 73.69 90 GLY A N 1
ATOM 726 C CA . GLY A 1 90 ? 4.189 2.920 16.012 1.00 73.69 90 GLY A CA 1
ATOM 727 C C . GLY A 1 90 ? 3.413 2.094 14.992 1.00 73.69 90 GLY A C 1
ATOM 728 O O . GLY A 1 90 ? 2.583 1.250 15.317 1.00 73.69 90 GLY A O 1
ATOM 729 N N . THR A 1 91 ? 3.687 2.358 13.715 1.00 73.19 91 THR A N 1
ATOM 730 C CA . THR A 1 91 ? 3.126 1.593 12.593 1.00 73.19 91 THR A CA 1
ATOM 731 C C . THR A 1 91 ? 4.202 0.684 12.006 1.00 73.19 91 THR A C 1
ATOM 733 O O . THR A 1 91 ? 5.337 1.122 11.784 1.00 73.19 91 THR A O 1
ATOM 736 N N . SER A 1 92 ? 3.851 -0.579 11.774 1.00 79.50 92 SER A N 1
ATOM 737 C CA . SER A 1 92 ? 4.615 -1.526 10.972 1.00 79.50 92 SER A CA 1
ATOM 738 C C . SER A 1 92 ? 3.839 -1.898 9.714 1.00 79.50 92 SER A C 1
ATOM 740 O O . SER A 1 92 ? 2.606 -1.958 9.696 1.00 79.50 92 SER A O 1
ATOM 742 N N . PHE A 1 93 ? 4.599 -2.130 8.654 1.00 78.06 93 PHE A N 1
ATOM 743 C CA . PHE A 1 93 ? 4.108 -2.541 7.354 1.00 78.06 93 PHE A CA 1
ATOM 744 C C . PHE A 1 93 ? 4.967 -3.706 6.877 1.00 78.06 93 PHE A C 1
ATOM 746 O O . PHE A 1 93 ? 6.188 -3.666 7.031 1.00 78.06 93 PHE A O 1
ATOM 753 N N . GLN A 1 94 ? 4.335 -4.748 6.347 1.00 85.06 94 GLN A N 1
ATOM 754 C CA . GLN A 1 94 ? 5.031 -5.941 5.885 1.00 85.06 94 GLN A CA 1
ATOM 755 C C . GLN A 1 94 ? 4.446 -6.431 4.567 1.00 85.06 94 GLN A C 1
ATOM 757 O O . GLN A 1 94 ? 3.226 -6.519 4.412 1.00 85.06 94 GLN A O 1
ATOM 762 N N . LEU A 1 95 ? 5.344 -6.807 3.658 1.00 87.31 95 LEU A N 1
ATOM 763 C CA . LEU A 1 95 ? 5.023 -7.477 2.410 1.00 87.31 95 LEU A CA 1
ATOM 764 C C . LEU A 1 95 ? 5.439 -8.935 2.473 1.00 87.31 95 LEU A C 1
ATOM 766 O O . LEU A 1 95 ? 6.540 -9.263 2.907 1.00 87.31 95 LEU A O 1
ATOM 770 N N . THR A 1 96 ? 4.535 -9.802 2.043 1.00 93.06 96 THR A N 1
ATOM 771 C CA . THR A 1 96 ? 4.782 -11.236 1.874 1.00 93.06 96 THR A CA 1
ATOM 772 C C . THR A 1 96 ? 4.098 -11.707 0.600 1.00 93.06 96 THR A C 1
ATOM 774 O O . THR A 1 96 ? 3.265 -10.992 0.041 1.00 93.06 96 THR A O 1
ATOM 777 N N . SER A 1 97 ? 4.435 -12.897 0.123 1.00 94.69 97 SER A N 1
ATOM 778 C CA . SER A 1 97 ? 3.809 -13.477 -1.060 1.00 94.69 97 SER A CA 1
ATOM 779 C C . SER A 1 97 ? 3.634 -14.982 -0.932 1.00 94.69 97 SER A C 1
ATOM 781 O O . SER A 1 97 ? 4.306 -15.642 -0.137 1.00 94.69 97 SER A O 1
ATOM 783 N N . GLU A 1 98 ? 2.712 -15.512 -1.728 1.00 95.56 98 GLU A N 1
ATOM 784 C CA . GLU A 1 98 ? 2.517 -16.943 -1.929 1.00 95.56 98 GLU A CA 1
ATOM 785 C C . GLU A 1 98 ? 2.494 -17.251 -3.441 1.00 95.56 98 GLU A C 1
ATOM 787 O O . GLU A 1 98 ? 1.613 -16.732 -4.137 1.00 95.56 98 GLU A O 1
ATOM 792 N N . PRO A 1 99 ? 3.451 -18.044 -3.976 1.00 94.31 99 PRO A N 1
ATOM 793 C CA . PRO A 1 99 ? 4.601 -18.635 -3.274 1.00 94.31 99 PRO A CA 1
ATOM 794 C C . PRO A 1 99 ? 5.570 -17.567 -2.735 1.00 94.31 99 PRO A C 1
ATOM 796 O O . PRO A 1 99 ? 5.541 -16.420 -3.175 1.00 94.31 99 PRO A O 1
ATOM 799 N N . ALA A 1 100 ? 6.396 -17.938 -1.751 1.00 94.12 100 ALA A N 1
ATOM 800 C CA . ALA A 1 100 ? 7.288 -16.999 -1.074 1.00 94.12 100 ALA A CA 1
ATOM 801 C C . ALA A 1 100 ? 8.384 -16.488 -2.021 1.00 94.12 100 ALA A C 1
ATOM 803 O O . ALA A 1 100 ? 9.191 -17.269 -2.527 1.00 94.12 100 ALA A O 1
ATOM 804 N N . PHE A 1 101 ? 8.416 -15.172 -2.216 1.00 92.56 101 PHE A N 1
ATOM 805 C CA . PHE A 1 101 ? 9.449 -14.452 -2.959 1.00 92.56 101 PHE A CA 1
ATOM 806 C C . PHE A 1 101 ? 10.261 -13.556 -2.025 1.00 92.56 101 PHE A C 1
ATOM 808 O O . PHE A 1 101 ? 9.819 -13.234 -0.917 1.00 92.56 101 PHE A O 1
ATOM 815 N N . ASP A 1 102 ? 11.445 -13.140 -2.474 1.00 91.75 102 ASP A N 1
ATOM 816 C CA . ASP A 1 102 ? 12.168 -12.077 -1.789 1.00 91.75 102 ASP A CA 1
ATOM 817 C C . ASP A 1 102 ? 11.445 -10.729 -1.940 1.00 91.75 102 ASP A C 1
ATOM 819 O O . ASP A 1 102 ? 10.593 -10.528 -2.806 1.00 91.75 102 ASP A O 1
ATOM 823 N N . GLU A 1 103 ? 11.768 -9.788 -1.058 1.00 88.00 103 GLU A N 1
ATOM 824 C CA . GLU A 1 103 ? 11.128 -8.473 -1.032 1.00 88.00 103 GLU A CA 1
ATOM 825 C C . GLU A 1 103 ? 11.285 -7.699 -2.354 1.00 88.00 103 GLU A C 1
ATOM 827 O O . GLU A 1 103 ? 10.366 -6.982 -2.751 1.00 88.00 103 GLU A O 1
ATOM 832 N N . GLY A 1 104 ? 12.419 -7.846 -3.047 1.00 89.88 104 GLY A N 1
ATOM 833 C CA . GLY A 1 104 ? 12.668 -7.182 -4.326 1.00 89.88 104 GLY A CA 1
ATOM 834 C C . GLY A 1 104 ? 11.736 -7.691 -5.416 1.00 89.88 104 GLY A C 1
ATOM 835 O O . GLY A 1 104 ? 11.109 -6.885 -6.104 1.00 89.88 104 GLY A O 1
ATOM 836 N N . ASP A 1 105 ? 11.569 -9.006 -5.506 1.00 92.19 105 ASP A N 1
ATOM 837 C CA . ASP A 1 105 ? 10.611 -9.642 -6.408 1.00 92.19 105 ASP A CA 1
ATOM 838 C C . ASP A 1 105 ? 9.162 -9.284 -6.056 1.00 92.19 105 ASP A C 1
ATOM 840 O O . ASP A 1 105 ? 8.367 -8.995 -6.951 1.00 92.19 105 ASP A O 1
ATOM 844 N N . ILE A 1 106 ? 8.808 -9.227 -4.765 1.00 90.94 106 ILE A N 1
ATOM 845 C CA . ILE A 1 106 ? 7.465 -8.800 -4.341 1.00 90.94 106 ILE A CA 1
ATOM 846 C C . ILE A 1 106 ? 7.182 -7.368 -4.811 1.00 90.94 106 ILE A C 1
ATOM 848 O O . ILE A 1 106 ? 6.117 -7.097 -5.370 1.00 90.94 106 ILE A O 1
ATOM 852 N N . VAL A 1 107 ? 8.125 -6.446 -4.606 1.00 88.81 107 VAL A N 1
ATOM 853 C CA . VAL A 1 107 ? 7.980 -5.044 -5.025 1.00 88.81 107 VAL A CA 1
ATOM 854 C C . VAL A 1 107 ? 7.966 -4.919 -6.552 1.00 88.81 107 VAL A C 1
ATOM 856 O O . VAL A 1 107 ? 7.133 -4.187 -7.089 1.00 88.81 107 VAL A O 1
ATOM 859 N N . ALA A 1 108 ? 8.810 -5.665 -7.266 1.00 89.31 108 ALA A N 1
ATOM 860 C CA . ALA A 1 108 ? 8.819 -5.710 -8.728 1.00 89.31 108 ALA A CA 1
ATOM 861 C C . ALA A 1 108 ? 7.464 -6.169 -9.291 1.00 89.31 108 ALA A C 1
ATOM 863 O O . ALA A 1 108 ? 6.864 -5.479 -10.121 1.00 89.31 108 ALA A O 1
ATOM 864 N N . MET A 1 109 ? 6.909 -7.262 -8.760 1.00 88.69 109 MET A N 1
ATOM 865 C CA . MET A 1 109 ? 5.594 -7.765 -9.166 1.00 88.69 109 MET A CA 1
ATOM 866 C C . MET A 1 109 ? 4.467 -6.799 -8.796 1.00 88.69 109 MET A C 1
ATOM 868 O O . MET A 1 109 ? 3.461 -6.688 -9.506 1.00 88.69 109 MET A O 1
ATOM 872 N N . LEU A 1 110 ? 4.606 -6.078 -7.685 1.00 84.25 110 LEU A N 1
ATOM 873 C CA . LEU A 1 110 ? 3.634 -5.076 -7.282 1.00 84.25 110 LEU A CA 1
ATOM 874 C C . LEU A 1 110 ? 3.578 -3.920 -8.285 1.00 84.25 110 LEU A C 1
ATOM 876 O O . LEU A 1 110 ? 2.483 -3.570 -8.731 1.00 84.25 110 LEU A O 1
ATOM 880 N N . LEU A 1 111 ? 4.732 -3.341 -8.625 1.00 84.44 111 LEU A N 1
ATOM 881 C CA . LEU A 1 111 ? 4.838 -2.160 -9.482 1.00 84.44 111 LEU A CA 1
ATOM 882 C C . LEU A 1 111 ? 4.618 -2.525 -10.953 1.00 84.44 111 LEU A C 1
ATOM 884 O O . LEU A 1 111 ? 3.709 -1.992 -11.596 1.00 84.44 111 LEU A O 1
ATOM 888 N N . PHE A 1 112 ? 5.374 -3.504 -11.444 1.00 86.25 112 PHE A N 1
ATOM 889 C CA . PHE A 1 112 ? 5.533 -3.793 -12.868 1.00 86.25 112 PHE A CA 1
ATOM 890 C C . PHE A 1 112 ? 4.894 -5.112 -13.315 1.00 86.25 112 PHE A C 1
ATOM 892 O O . PHE A 1 112 ? 4.758 -5.327 -14.512 1.00 86.25 112 PHE A O 1
ATOM 899 N N . ASN A 1 113 ? 4.417 -5.952 -12.385 1.00 86.06 113 ASN A N 1
ATOM 900 C CA . ASN A 1 113 ? 3.887 -7.293 -12.688 1.00 86.06 113 ASN A CA 1
ATOM 901 C C . ASN A 1 113 ? 4.929 -8.214 -13.365 1.00 86.06 113 ASN A C 1
ATOM 903 O O . ASN A 1 113 ? 4.569 -9.080 -14.156 1.00 86.06 113 ASN A O 1
ATOM 907 N N . GLU A 1 114 ? 6.207 -8.026 -13.026 1.00 88.62 114 GLU A N 1
ATOM 908 C CA . GLU A 1 114 ? 7.367 -8.789 -13.509 1.00 88.62 114 GLU A CA 1
ATOM 909 C C . GLU A 1 114 ? 8.329 -9.061 -12.337 1.00 88.62 114 GLU A C 1
ATOM 911 O O . GLU A 1 114 ? 8.233 -8.403 -11.297 1.00 88.62 114 GLU A O 1
ATOM 916 N N . ARG A 1 115 ? 9.245 -10.030 -12.474 1.00 89.56 115 ARG A N 1
ATOM 917 C CA . ARG A 1 115 ? 10.279 -10.310 -11.457 1.00 89.56 115 ARG A CA 1
ATOM 918 C C . ARG A 1 115 ? 11.419 -9.306 -11.537 1.00 89.56 115 ARG A C 1
ATOM 920 O O . ARG A 1 115 ? 11.713 -8.787 -12.609 1.00 89.56 115 ARG A O 1
ATOM 927 N N . ALA A 1 116 ? 12.122 -9.083 -10.428 1.00 89.38 116 ALA A N 1
ATOM 928 C CA . ALA A 1 116 ? 13.210 -8.109 -10.368 1.00 89.38 116 ALA A CA 1
ATOM 929 C C . ALA A 1 116 ? 14.359 -8.443 -11.338 1.00 89.38 116 ALA A C 1
ATOM 931 O O . ALA A 1 116 ? 15.034 -7.535 -11.827 1.00 89.38 116 ALA A O 1
ATOM 932 N N . SER A 1 117 ? 14.566 -9.727 -11.653 1.00 90.56 117 SER A N 1
ATOM 933 C CA . SER A 1 117 ? 15.554 -10.186 -12.638 1.00 90.56 117 SER A CA 1
ATOM 934 C C . SER A 1 117 ? 15.276 -9.684 -14.053 1.00 90.56 117 SER A C 1
ATOM 936 O O . SER A 1 117 ? 16.223 -9.364 -14.776 1.00 90.56 117 SER A O 1
ATOM 938 N N . ASP A 1 118 ? 13.997 -9.584 -14.408 1.00 90.88 118 ASP A N 1
ATOM 939 C CA . ASP A 1 118 ? 13.520 -9.383 -15.780 1.00 90.88 118 ASP A CA 1
ATOM 940 C C . ASP A 1 118 ? 13.364 -7.892 -16.120 1.00 90.88 118 ASP A C 1
ATOM 942 O O . ASP A 1 118 ? 13.271 -7.510 -17.285 1.00 90.88 118 ASP A O 1
ATOM 946 N N . LEU A 1 119 ? 13.418 -7.042 -15.094 1.00 89.94 119 LEU A N 1
ATOM 947 C CA . LEU A 1 119 ? 13.334 -5.594 -15.208 1.00 89.94 119 LEU A CA 1
ATOM 948 C C . LEU A 1 119 ? 14.576 -4.972 -15.864 1.00 89.94 119 LEU A C 1
ATOM 950 O O . LEU A 1 119 ? 15.720 -5.384 -15.629 1.00 89.94 119 LEU A O 1
ATOM 954 N N . ASP A 1 120 ? 14.354 -3.893 -16.616 1.00 91.31 120 ASP A N 1
ATOM 955 C CA . ASP A 1 120 ? 15.426 -3.007 -17.071 1.00 91.31 120 ASP A CA 1
ATOM 956 C C . ASP A 1 120 ? 16.054 -2.208 -15.910 1.00 91.31 120 ASP A C 1
ATOM 958 O O . ASP A 1 120 ? 15.526 -2.155 -14.795 1.00 91.31 120 ASP A O 1
ATOM 962 N N . ASP A 1 121 ? 17.201 -1.569 -16.157 1.00 88.00 121 ASP A N 1
ATOM 963 C CA . ASP A 1 121 ? 17.937 -0.832 -15.119 1.00 88.00 121 ASP A CA 1
ATOM 964 C C . ASP A 1 121 ? 17.120 0.309 -14.495 1.00 88.00 121 ASP A C 1
ATOM 966 O O . ASP A 1 121 ? 17.301 0.639 -13.321 1.00 88.00 121 ASP A O 1
ATOM 970 N N . SER A 1 122 ? 16.212 0.918 -15.262 1.00 85.31 122 SER A N 1
ATOM 971 C CA . SER A 1 122 ? 15.369 2.010 -14.771 1.00 85.31 122 SER A CA 1
ATOM 972 C C . SER A 1 122 ? 14.311 1.507 -13.789 1.00 85.31 122 SER A C 1
ATOM 974 O O . SER A 1 122 ? 14.135 2.072 -12.709 1.00 85.31 122 SER A O 1
ATOM 976 N N . SER A 1 123 ? 13.689 0.379 -14.112 1.00 86.88 123 SER A N 1
ATOM 977 C CA . SER A 1 123 ? 12.665 -0.271 -13.303 1.00 86.88 123 SER A CA 1
ATOM 978 C C . SER A 1 123 ? 13.283 -0.909 -12.058 1.00 86.88 123 SER A C 1
ATOM 980 O O . SER A 1 123 ? 12.715 -0.806 -10.971 1.00 86.88 123 SER A O 1
ATOM 982 N N . LYS A 1 124 ? 14.496 -1.476 -12.171 1.00 88.94 124 LYS A N 1
ATOM 983 C CA . LYS A 1 124 ? 15.290 -1.956 -11.024 1.00 88.94 124 LYS A CA 1
ATOM 984 C C . LYS A 1 124 ? 15.578 -0.844 -10.017 1.00 88.94 124 LYS A C 1
ATOM 986 O O . LYS A 1 124 ? 15.423 -1.063 -8.817 1.00 88.94 124 LYS A O 1
ATOM 991 N N . ARG A 1 125 ? 15.931 0.359 -10.487 1.00 87.69 125 ARG A N 1
ATOM 992 C CA . ARG A 1 125 ? 16.087 1.533 -9.609 1.00 87.69 125 ARG A CA 1
ATOM 993 C C . ARG A 1 125 ? 14.777 1.894 -8.915 1.00 87.69 125 ARG A C 1
ATOM 995 O O . ARG A 1 125 ? 14.784 2.088 -7.709 1.00 87.69 125 ARG A O 1
ATOM 1002 N N . SER A 1 126 ? 13.649 1.889 -9.627 1.00 84.44 126 SER A N 1
ATOM 1003 C CA . SER A 1 126 ? 12.343 2.147 -9.005 1.00 84.44 126 SER A CA 1
ATOM 1004 C C . SER A 1 126 ? 11.947 1.114 -7.948 1.00 84.44 126 SER A C 1
ATOM 1006 O O . SER A 1 126 ? 11.338 1.478 -6.939 1.00 84.44 126 SER A O 1
ATOM 1008 N N . VAL A 1 127 ? 12.297 -0.161 -8.144 1.00 87.19 127 VAL A N 1
ATOM 1009 C CA . VAL A 1 127 ? 12.125 -1.196 -7.114 1.00 87.19 127 VAL A CA 1
ATOM 1010 C C . VAL A 1 127 ? 12.962 -0.860 -5.883 1.00 87.19 127 VAL A C 1
ATOM 1012 O O . VAL A 1 127 ? 12.426 -0.838 -4.778 1.00 87.19 127 VAL A O 1
ATOM 1015 N N . GLU A 1 128 ? 14.245 -0.551 -6.062 1.00 86.75 128 GLU A N 1
ATOM 1016 C CA . GLU A 1 128 ? 15.149 -0.229 -4.955 1.00 86.75 128 GLU A CA 1
ATOM 1017 C C . GLU A 1 128 ? 14.710 1.027 -4.185 1.00 86.75 128 GLU A C 1
ATOM 1019 O O . GLU A 1 128 ? 14.604 0.997 -2.959 1.00 86.75 128 GLU A O 1
ATOM 1024 N N . ASP A 1 129 ? 14.330 2.091 -4.890 1.00 83.38 129 ASP A N 1
ATOM 1025 C CA . ASP A 1 129 ? 13.820 3.325 -4.286 1.00 83.38 129 ASP A CA 1
ATOM 1026 C C . ASP A 1 129 ? 12.535 3.072 -3.484 1.00 83.38 129 ASP A C 1
ATOM 1028 O O . ASP A 1 129 ? 12.355 3.592 -2.378 1.00 83.38 129 ASP A O 1
ATOM 1032 N N . THR A 1 130 ? 11.655 2.206 -3.996 1.00 81.75 130 THR A N 1
ATOM 1033 C CA . THR A 1 130 ? 10.440 1.791 -3.280 1.00 81.75 130 THR A CA 1
ATOM 1034 C C . THR A 1 130 ? 10.779 1.002 -2.018 1.00 81.75 130 THR A C 1
ATOM 1036 O O . THR A 1 130 ? 10.193 1.258 -0.965 1.00 81.75 130 THR A O 1
ATOM 1039 N N . ARG A 1 131 ? 11.741 0.074 -2.084 1.00 84.38 131 ARG A N 1
ATOM 1040 C CA . ARG A 1 131 ? 12.192 -0.698 -0.914 1.00 84.38 131 ARG A CA 1
ATOM 1041 C C . ARG A 1 131 ? 12.781 0.206 0.159 1.00 84.38 131 ARG A C 1
ATOM 1043 O O . ARG A 1 131 ? 12.436 0.073 1.333 1.00 84.38 131 ARG A O 1
ATOM 1050 N N . GLN A 1 132 ? 13.610 1.171 -0.233 1.00 81.44 132 GLN A N 1
ATOM 1051 C CA . GLN A 1 132 ? 14.175 2.141 0.702 1.00 81.44 132 GLN A CA 1
ATOM 1052 C C . GLN A 1 132 ? 13.091 3.010 1.346 1.00 81.44 132 GLN A C 1
ATOM 1054 O O . GLN A 1 132 ? 13.139 3.239 2.558 1.00 81.44 132 GLN A O 1
ATOM 1059 N N . ALA A 1 133 ? 12.083 3.434 0.579 1.00 73.75 133 ALA A N 1
ATOM 1060 C CA . ALA A 1 133 ? 10.951 4.192 1.107 1.00 73.75 133 ALA A CA 1
ATOM 1061 C C . ALA A 1 133 ? 10.107 3.375 2.109 1.00 73.75 133 ALA A C 1
ATOM 1063 O O . ALA A 1 133 ? 9.732 3.870 3.177 1.00 73.75 133 ALA A O 1
ATOM 1064 N N . VAL A 1 134 ? 9.850 2.097 1.812 1.00 74.75 134 VAL A N 1
ATOM 1065 C CA . VAL A 1 134 ? 9.137 1.185 2.722 1.00 74.75 134 VAL A CA 1
ATOM 1066 C C . VAL A 1 134 ? 9.944 0.951 4.003 1.00 74.75 134 VAL A C 1
ATOM 1068 O O . VAL A 1 134 ? 9.414 1.116 5.103 1.00 74.75 134 VAL A O 1
ATOM 1071 N N . SER A 1 135 ? 11.239 0.649 3.879 1.00 74.56 135 SER A N 1
ATOM 1072 C CA . SER A 1 135 ? 12.143 0.417 5.014 1.00 74.56 135 SER A CA 1
ATOM 1073 C C . SER A 1 135 ? 12.233 1.627 5.951 1.00 74.56 135 SER A C 1
ATOM 1075 O O . SER A 1 135 ? 12.221 1.487 7.176 1.00 74.56 135 SER A O 1
ATOM 1077 N N . ARG A 1 136 ? 12.240 2.840 5.386 1.00 69.94 136 ARG A N 1
ATOM 1078 C CA . ARG A 1 136 ? 12.294 4.099 6.145 1.00 69.94 136 ARG A CA 1
ATOM 1079 C C . ARG A 1 136 ? 10.937 4.554 6.683 1.00 69.94 136 ARG A C 1
ATOM 1081 O O . ARG A 1 136 ? 10.867 5.627 7.277 1.00 69.94 136 ARG A O 1
ATOM 1088 N N . LYS A 1 137 ? 9.875 3.757 6.500 1.00 65.75 137 LYS A N 1
ATOM 1089 C CA . LYS A 1 137 ? 8.485 4.095 6.858 1.00 65.75 137 LYS A CA 1
ATOM 1090 C C . LYS A 1 137 ? 8.003 5.411 6.233 1.00 65.75 137 LYS A C 1
ATOM 1092 O O . LYS A 1 137 ? 7.056 6.006 6.741 1.00 65.75 137 LYS A O 1
ATOM 1097 N N . SER A 1 138 ? 8.644 5.871 5.156 1.00 59.91 138 SER A N 1
ATOM 1098 C CA . SER A 1 138 ? 8.185 7.051 4.422 1.00 59.91 138 SER A CA 1
ATOM 1099 C C . SER A 1 138 ? 6.990 6.703 3.547 1.00 59.91 138 SER A C 1
ATOM 1101 O O . SER A 1 138 ? 6.182 7.568 3.258 1.00 59.91 138 SER A O 1
ATOM 1103 N N . LEU A 1 139 ? 6.809 5.433 3.175 1.00 60.22 139 LEU A N 1
ATOM 1104 C CA . LEU A 1 139 ? 5.635 5.001 2.431 1.00 60.22 139 LEU A CA 1
ATOM 1105 C C . LEU A 1 139 ? 4.516 4.519 3.370 1.00 60.22 139 LEU A C 1
ATOM 1107 O O . LEU A 1 139 ? 4.583 3.431 3.943 1.00 60.22 139 LEU A O 1
ATOM 1111 N N . GLY A 1 140 ? 3.462 5.323 3.525 1.00 57.03 140 GLY A N 1
ATOM 1112 C CA . GLY A 1 140 ? 2.250 4.909 4.237 1.00 57.03 140 GLY A CA 1
ATOM 1113 C C . GLY A 1 140 ? 1.440 3.850 3.471 1.00 57.03 140 GLY A C 1
ATOM 1114 O O . GLY A 1 140 ? 1.478 3.787 2.243 1.00 57.03 140 GLY A O 1
ATOM 1115 N N . PHE A 1 141 ? 0.635 3.056 4.187 1.00 53.06 141 PHE A N 1
ATOM 1116 C CA . PHE A 1 141 ? -0.235 2.008 3.618 1.00 53.06 141 PHE A CA 1
ATOM 1117 C C . PHE A 1 141 ? -1.157 2.505 2.495 1.00 53.06 141 PHE A C 1
ATOM 1119 O O . PHE A 1 141 ? -1.387 1.790 1.524 1.00 53.06 141 PHE A O 1
ATOM 1126 N N . PHE A 1 142 ? -1.651 3.743 2.589 1.00 52.53 142 PHE A N 1
ATOM 1127 C CA . PHE A 1 142 ? -2.487 4.325 1.540 1.00 52.53 142 PHE A CA 1
ATOM 1128 C C . PHE A 1 142 ? -1.697 4.591 0.251 1.00 52.53 142 PHE A C 1
ATOM 1130 O O . PHE A 1 142 ? -2.162 4.229 -0.825 1.00 52.53 142 PHE A O 1
ATOM 1137 N N . SER A 1 143 ? -0.474 5.124 0.340 1.00 58.31 143 SER A N 1
ATOM 1138 C CA . SER A 1 143 ? 0.387 5.278 -0.842 1.00 58.31 143 SER A CA 1
ATOM 1139 C C . SER A 1 143 ? 0.809 3.936 -1.410 1.00 58.31 143 SER A C 1
ATOM 1141 O O . SER A 1 143 ? 0.839 3.782 -2.624 1.00 58.31 143 SER A O 1
ATOM 1143 N N . PHE A 1 144 ? 1.034 2.934 -0.558 1.00 61.16 144 PHE A N 1
ATOM 1144 C CA . PHE A 1 144 ? 1.265 1.572 -1.024 1.00 61.16 144 PHE A CA 1
ATOM 1145 C C . PHE A 1 144 ? 0.084 1.038 -1.837 1.00 61.16 144 PHE A C 1
ATOM 1147 O O . PHE A 1 144 ? 0.270 0.525 -2.937 1.00 61.16 144 PHE A O 1
ATOM 1154 N N . PHE A 1 145 ? -1.136 1.199 -1.324 1.00 57.66 145 PHE A N 1
ATOM 1155 C CA . PHE A 1 145 ? -2.348 0.800 -2.027 1.00 57.66 145 PHE A CA 1
ATOM 1156 C C . PHE A 1 145 ? -2.517 1.556 -3.354 1.00 57.66 145 PHE A C 1
ATOM 1158 O O . PHE A 1 145 ? -2.810 0.933 -4.375 1.00 57.66 145 PHE A O 1
ATOM 1165 N N . VAL A 1 146 ? -2.286 2.873 -3.375 1.00 60.03 146 VAL A N 1
ATOM 1166 C CA . VAL A 1 146 ? -2.365 3.689 -4.599 1.00 60.03 146 VAL A CA 1
ATOM 1167 C C . VAL A 1 146 ? -1.332 3.235 -5.634 1.00 60.03 146 VAL A C 1
ATOM 1169 O O . VAL A 1 146 ? -1.686 3.052 -6.797 1.00 60.03 146 VAL A O 1
ATOM 1172 N N . LEU A 1 147 ? -0.086 2.973 -5.239 1.00 63.88 147 LEU A N 1
ATOM 1173 C CA . LEU A 1 147 ? 0.957 2.470 -6.147 1.00 63.88 147 LEU A CA 1
ATOM 1174 C C . LEU A 1 147 ? 0.647 1.066 -6.649 1.00 63.88 147 LEU A C 1
ATOM 1176 O O . LEU A 1 147 ? 0.711 0.792 -7.843 1.00 63.88 147 LEU A O 1
ATOM 1180 N N . ALA A 1 148 ? 0.240 0.179 -5.745 1.00 60.62 148 ALA A N 1
ATOM 1181 C CA . ALA A 1 148 ? -0.157 -1.173 -6.093 1.00 60.62 148 ALA A CA 1
ATOM 1182 C C . ALA A 1 148 ? -1.344 -1.191 -7.062 1.00 60.62 148 ALA A C 1
ATOM 1184 O O . ALA A 1 148 ? -1.464 -2.135 -7.850 1.00 60.62 148 ALA A O 1
ATOM 1185 N N . SER A 1 149 ? -2.187 -0.154 -7.022 1.00 57.56 149 SER A N 1
ATOM 1186 C CA . SER A 1 149 ? -3.426 -0.059 -7.791 1.00 57.56 149 SER A CA 1
ATOM 1187 C C . SER A 1 149 ? -3.354 0.871 -9.009 1.00 57.56 149 SER A C 1
ATOM 1189 O O . SER A 1 149 ? -4.304 0.946 -9.785 1.00 57.56 149 SER A O 1
ATOM 1191 N N . THR A 1 150 ? -2.226 1.541 -9.244 1.00 63.72 150 THR A N 1
ATOM 1192 C CA . THR A 1 150 ? -1.994 2.365 -10.441 1.00 63.72 150 THR A CA 1
ATOM 1193 C C . THR A 1 150 ? -1.016 1.682 -11.396 1.00 63.72 150 THR A C 1
ATOM 1195 O O . THR A 1 150 ? -0.200 0.862 -10.976 1.00 63.72 150 THR A O 1
ATOM 1198 N N . PRO A 1 151 ? -1.087 1.956 -12.710 1.00 63.44 151 PRO A N 1
ATOM 1199 C CA . PRO A 1 151 ? -0.049 1.539 -13.645 1.00 63.44 151 PRO A CA 1
ATOM 1200 C C . PRO A 1 151 ? 1.166 2.461 -13.468 1.00 63.44 151 PRO A C 1
ATOM 1202 O O . PRO A 1 151 ? 1.346 3.434 -14.204 1.00 63.44 151 PRO A O 1
ATOM 1205 N N . VAL A 1 152 ? 1.953 2.185 -12.431 1.00 65.00 152 VAL A N 1
ATOM 1206 C CA . VAL A 1 152 ? 3.170 2.930 -12.107 1.00 65.00 152 VAL A CA 1
ATOM 1207 C C . VAL A 1 152 ? 4.184 2.762 -13.240 1.00 65.00 152 VAL A C 1
ATOM 1209 O O . VAL A 1 152 ? 4.445 1.652 -13.694 1.00 65.00 152 VAL A O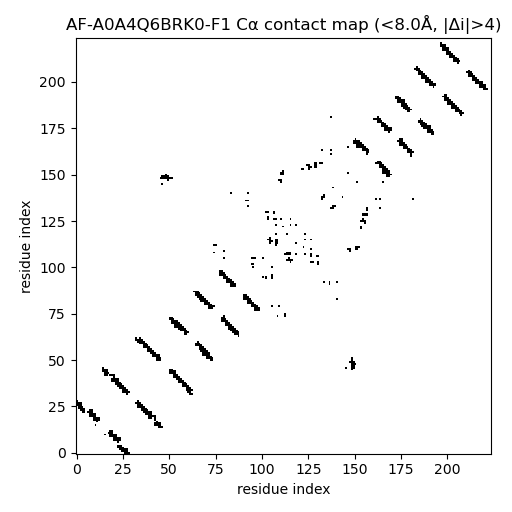 1
ATOM 1212 N N . GLU A 1 153 ? 4.730 3.878 -13.713 1.00 73.69 153 GLU A N 1
ATOM 1213 C CA . GLU A 1 153 ? 5.819 3.918 -14.693 1.00 73.69 153 GLU A CA 1
ATOM 1214 C C . GLU A 1 153 ? 7.175 3.995 -13.998 1.00 73.69 153 GLU A C 1
ATOM 1216 O O . GLU A 1 153 ? 8.129 3.369 -14.442 1.00 73.69 153 GLU A O 1
ATOM 1221 N N . SER A 1 154 ? 7.263 4.763 -12.911 1.00 73.75 154 SER A N 1
ATOM 1222 C CA . SER A 1 154 ? 8.483 4.878 -12.122 1.00 73.75 154 SER A CA 1
ATOM 1223 C C . SER A 1 154 ? 8.178 5.324 -10.701 1.00 73.75 154 SER A C 1
ATOM 1225 O O . SER A 1 154 ? 7.225 6.064 -10.451 1.00 73.75 154 SER A O 1
ATOM 1227 N N . VAL A 1 155 ? 9.049 4.926 -9.789 1.00 75.00 155 VAL A N 1
ATOM 1228 C CA . VAL A 1 155 ? 9.135 5.444 -8.425 1.00 75.00 155 VAL A CA 1
ATOM 1229 C C . VAL A 1 155 ? 10.545 5.978 -8.225 1.00 75.00 155 VAL A C 1
ATOM 1231 O O . VAL A 1 155 ? 11.493 5.343 -8.684 1.00 75.00 155 VAL A O 1
ATOM 1234 N N . ALA A 1 156 ? 10.668 7.126 -7.567 1.00 74.75 156 ALA A N 1
ATOM 1235 C CA . ALA A 1 156 ? 11.942 7.681 -7.143 1.00 74.75 156 ALA A CA 1
ATOM 1236 C C . ALA A 1 156 ? 11.872 8.123 -5.679 1.00 74.75 156 ALA A C 1
ATOM 1238 O O . ALA A 1 156 ? 10.853 8.650 -5.220 1.00 74.75 156 ALA A O 1
ATOM 1239 N N . TYR A 1 157 ? 12.962 7.915 -4.949 1.00 76.12 157 TYR A N 1
ATOM 1240 C CA . TYR A 1 157 ? 13.090 8.336 -3.559 1.00 76.12 157 TYR A CA 1
ATOM 1241 C C . TYR A 1 157 ? 14.429 9.035 -3.345 1.00 76.12 157 TYR A C 1
ATOM 1243 O O . TYR A 1 157 ? 15.483 8.458 -3.598 1.00 76.12 157 TYR A O 1
ATOM 1251 N N . ASP A 1 158 ? 14.388 10.270 -2.846 1.00 73.88 158 ASP A N 1
ATOM 1252 C CA . ASP A 1 158 ? 15.588 10.983 -2.419 1.00 73.88 158 ASP A CA 1
ATOM 1253 C C . ASP A 1 158 ? 15.758 10.840 -0.894 1.00 73.88 158 ASP A C 1
ATOM 1255 O O . ASP A 1 158 ? 14.977 11.408 -0.123 1.00 73.88 158 ASP A O 1
ATOM 1259 N N . PRO A 1 159 ? 16.780 10.108 -0.411 1.00 68.00 159 PRO A N 1
ATOM 1260 C CA . PRO A 1 159 ? 17.003 9.911 1.019 1.00 68.00 159 PRO A CA 1
ATOM 1261 C C . PRO A 1 159 ? 17.450 11.185 1.753 1.00 68.00 159 PRO A C 1
ATOM 1263 O O . PRO A 1 159 ? 17.353 11.230 2.983 1.00 68.00 159 PRO A O 1
ATOM 1266 N N . THR A 1 160 ? 17.939 12.199 1.032 1.00 73.38 160 THR A N 1
ATOM 1267 C CA . THR A 1 160 ? 18.431 13.467 1.592 1.00 73.38 160 THR A CA 1
ATOM 1268 C C . THR A 1 160 ? 17.266 14.382 1.933 1.00 73.38 160 THR A C 1
ATOM 1270 O O . THR A 1 16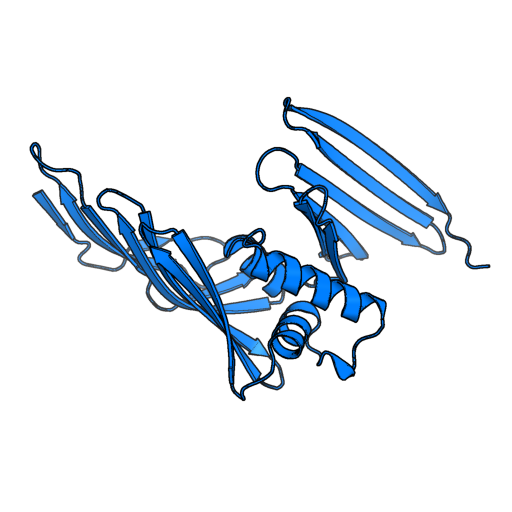0 ? 17.147 14.847 3.066 1.00 73.38 160 THR A O 1
ATOM 1273 N N . THR A 1 161 ? 16.381 14.605 0.962 1.00 69.69 161 THR A N 1
ATOM 1274 C CA . THR A 1 161 ? 15.192 15.459 1.117 1.00 69.69 161 THR A CA 1
ATOM 1275 C C . THR A 1 161 ? 13.989 14.697 1.672 1.00 69.69 161 THR A C 1
ATOM 1277 O O . THR A 1 161 ? 13.012 15.312 2.084 1.00 69.69 161 THR A O 1
ATOM 1280 N N . ARG A 1 162 ? 14.061 13.357 1.718 1.00 70.06 162 ARG A N 1
ATOM 1281 C CA . ARG A 1 162 ? 12.958 12.436 2.048 1.00 70.06 162 ARG A CA 1
ATOM 1282 C C . ARG A 1 162 ? 11.754 12.577 1.117 1.00 70.06 162 ARG A C 1
ATOM 1284 O O . ARG A 1 162 ? 10.673 12.093 1.452 1.00 70.06 162 ARG A O 1
ATOM 1291 N N . VAL A 1 163 ? 11.952 13.186 -0.052 1.00 69.25 163 VAL A N 1
ATOM 1292 C CA . VAL A 1 163 ? 10.918 13.325 -1.069 1.00 69.25 163 VAL A CA 1
ATOM 1293 C C . VAL A 1 163 ? 10.738 11.987 -1.770 1.00 69.25 163 VAL A C 1
ATOM 1295 O O . VAL A 1 163 ? 11.672 11.388 -2.305 1.00 69.25 163 VAL A O 1
ATOM 1298 N N . TYR A 1 164 ? 9.501 11.522 -1.754 1.00 69.81 164 TYR A N 1
ATOM 1299 C CA . TYR A 1 164 ? 9.029 10.397 -2.534 1.00 69.81 164 TYR A CA 1
ATOM 1300 C C . TYR A 1 164 ? 8.334 10.927 -3.782 1.00 69.81 164 TYR A C 1
ATOM 1302 O O . TYR A 1 164 ? 7.511 11.824 -3.647 1.00 69.81 164 TYR A O 1
ATOM 1310 N N . SER A 1 165 ? 8.594 10.369 -4.964 1.00 71.81 165 SER A N 1
ATOM 1311 C CA . SER A 1 165 ? 7.823 10.679 -6.171 1.00 71.81 165 SER A CA 1
ATOM 1312 C C . SER A 1 165 ? 7.441 9.421 -6.943 1.00 71.81 165 SER A C 1
ATOM 1314 O O . SER A 1 165 ? 8.207 8.463 -7.048 1.00 71.81 165 SER A O 1
ATOM 1316 N N . ALA A 1 166 ? 6.231 9.419 -7.489 1.00 65.25 166 ALA A N 1
ATOM 1317 C CA . ALA A 1 166 ? 5.716 8.345 -8.320 1.00 65.25 166 ALA A CA 1
ATOM 1318 C C . ALA A 1 166 ? 5.156 8.913 -9.615 1.00 65.25 166 ALA A C 1
ATOM 1320 O O . ALA A 1 166 ? 4.378 9.867 -9.597 1.00 65.25 166 ALA A O 1
ATOM 1321 N N . ARG A 1 167 ? 5.514 8.290 -10.736 1.00 72.94 167 ARG A N 1
ATOM 1322 C CA . ARG A 1 167 ? 4.919 8.558 -12.041 1.00 72.94 167 ARG A CA 1
ATOM 1323 C C . ARG A 1 167 ? 3.951 7.439 -12.384 1.00 72.94 167 ARG A C 1
ATOM 1325 O O . ARG A 1 167 ? 4.330 6.271 -12.375 1.00 72.94 167 ARG A O 1
ATOM 1332 N N . VAL A 1 168 ? 2.715 7.787 -12.710 1.00 66.75 168 VAL A N 1
ATOM 1333 C CA . VAL A 1 168 ? 1.640 6.848 -13.044 1.00 66.75 168 VAL A CA 1
ATOM 1334 C C . VAL A 1 168 ? 1.076 7.150 -14.422 1.00 66.75 168 VAL A C 1
ATOM 1336 O O . VAL A 1 168 ? 0.862 8.308 -14.781 1.00 66.75 168 VAL A O 1
ATOM 1339 N N . ARG A 1 169 ? 0.798 6.106 -15.201 1.00 70.25 169 ARG A N 1
ATOM 1340 C CA . ARG A 1 169 ? 0.162 6.249 -16.511 1.00 70.25 169 ARG A CA 1
ATOM 1341 C C . ARG A 1 169 ? -1.345 6.452 -16.356 1.00 70.25 169 ARG A C 1
ATOM 1343 O O . ARG A 1 169 ? -2.024 5.714 -15.649 1.00 70.25 169 ARG A O 1
ATOM 1350 N N . LEU A 1 170 ? -1.894 7.420 -17.070 1.00 64.94 170 LEU A N 1
ATOM 1351 C CA . LEU A 1 170 ? -3.323 7.704 -17.112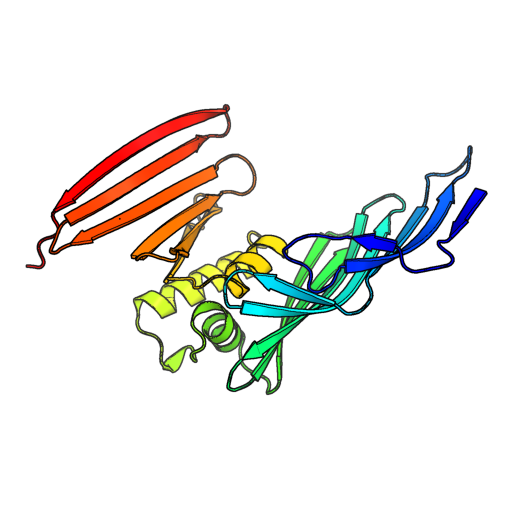 1.00 64.94 170 LEU A CA 1
ATOM 1352 C C . LEU A 1 170 ? -3.913 7.344 -18.491 1.00 64.94 170 LEU A C 1
ATOM 1354 O O . LEU A 1 170 ? -3.192 7.298 -19.497 1.00 64.94 170 LEU A O 1
ATOM 1358 N N . PRO A 1 171 ? -5.231 7.080 -18.578 1.00 61.69 171 PRO A N 1
ATOM 1359 C CA . PRO A 1 171 ? -5.910 6.890 -19.858 1.00 61.69 171 PRO A CA 1
ATOM 1360 C C . PRO A 1 171 ? -5.673 8.063 -20.825 1.00 61.69 171 PRO A C 1
ATOM 1362 O O . PRO A 1 171 ? -5.563 9.213 -20.411 1.00 61.69 171 PRO A O 1
ATOM 1365 N N . GLY A 1 172 ? -5.604 7.782 -22.131 1.00 63.50 172 GLY A N 1
ATOM 1366 C CA . GLY A 1 172 ? -5.408 8.821 -23.154 1.00 63.50 172 GLY A CA 1
ATOM 1367 C C . GLY A 1 172 ? -3.958 9.287 -23.351 1.00 63.50 172 GLY A C 1
ATOM 1368 O O . GLY A 1 172 ? -3.744 10.340 -23.954 1.00 63.50 172 GLY A O 1
ATOM 1369 N N . GLY A 1 173 ? -2.975 8.517 -22.863 1.00 66.88 173 GLY A N 1
ATOM 1370 C CA . GLY A 1 173 ? -1.543 8.764 -23.090 1.00 66.88 173 GLY A CA 1
ATOM 1371 C C . GLY A 1 173 ? -0.935 9.851 -22.199 1.00 66.88 173 GLY A C 1
ATOM 1372 O O . GLY A 1 173 ? 0.103 10.415 -22.546 1.00 66.88 173 GLY A O 1
ATOM 1373 N N . PHE A 1 174 ? -1.597 10.167 -21.087 1.00 64.38 174 PHE A N 1
ATOM 1374 C CA . PHE A 1 174 ? -1.088 11.077 -20.068 1.00 64.38 174 PHE A CA 1
ATOM 1375 C C . PHE A 1 174 ? -0.269 10.300 -19.027 1.00 64.38 174 PHE A C 1
ATOM 1377 O O . PHE A 1 174 ? -0.544 9.128 -18.775 1.00 64.38 174 PHE A O 1
ATOM 1384 N N . SER A 1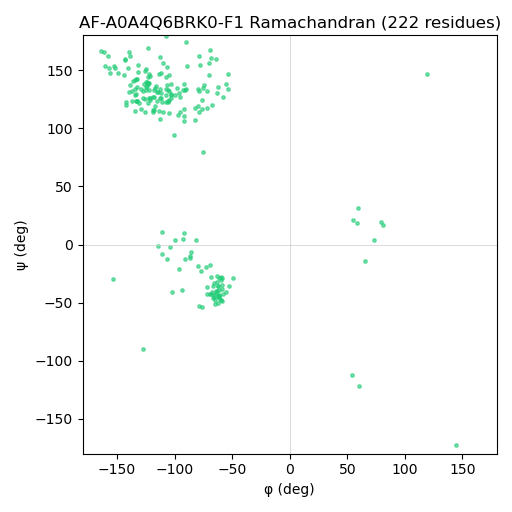 175 ? 0.677 10.968 -18.377 1.00 66.69 175 SER A N 1
ATOM 1385 C CA . SER A 1 175 ? 1.342 10.488 -17.164 1.00 66.69 175 SER A CA 1
ATOM 1386 C C . SER A 1 175 ? 1.176 11.537 -16.072 1.00 66.69 175 SER A C 1
ATOM 1388 O O . SER A 1 175 ? 1.332 12.723 -16.344 1.00 66.69 175 SER A O 1
ATOM 1390 N N . ALA A 1 176 ? 0.861 11.126 -14.851 1.00 56.16 176 ALA A N 1
ATOM 1391 C CA . ALA A 1 176 ? 0.860 12.010 -13.693 1.00 56.1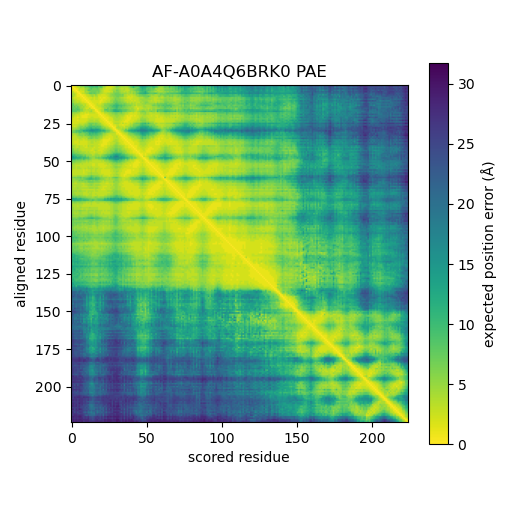6 176 ALA A CA 1
ATOM 1392 C C . ALA A 1 176 ? 2.068 11.709 -12.811 1.00 56.16 176 ALA A C 1
ATOM 1394 O O . ALA A 1 176 ? 2.370 10.543 -12.577 1.00 56.16 176 ALA A O 1
ATOM 1395 N N . THR A 1 177 ? 2.737 12.740 -12.313 1.00 62.31 177 THR A N 1
ATOM 1396 C CA . THR A 1 177 ? 3.746 12.630 -11.260 1.00 62.31 177 THR A CA 1
ATOM 1397 C C . THR A 1 177 ? 3.124 13.133 -9.967 1.00 62.31 177 THR A C 1
ATOM 1399 O O . THR A 1 177 ? 2.509 14.194 -9.958 1.00 62.31 177 THR A O 1
ATOM 1402 N N . VAL A 1 178 ? 3.267 12.393 -8.878 1.00 62.44 178 VAL A N 1
ATOM 1403 C CA . VAL A 1 178 ? 2.903 12.866 -7.541 1.00 62.44 178 VAL A CA 1
ATOM 1404 C C . VAL A 1 178 ? 4.119 12.702 -6.652 1.00 62.44 178 VAL A C 1
ATOM 1406 O O . VAL A 1 178 ? 4.660 11.599 -6.567 1.00 62.44 178 VAL A O 1
ATOM 1409 N N . GLY A 1 179 ? 4.545 13.786 -6.013 1.00 60.22 179 GLY A N 1
ATOM 1410 C CA . GLY A 1 179 ? 5.660 13.812 -5.079 1.00 60.22 179 GLY A CA 1
ATOM 1411 C C . GLY A 1 179 ? 5.258 14.352 -3.710 1.00 60.22 179 GLY A C 1
ATOM 1412 O O . GLY A 1 179 ? 4.410 15.235 -3.613 1.00 60.22 179 GLY A O 1
ATOM 1413 N N . SER A 1 180 ? 5.831 13.821 -2.631 1.00 63.84 180 SER A N 1
ATOM 1414 C CA . SER A 1 180 ? 5.664 14.386 -1.291 1.00 63.84 180 SER A CA 1
ATOM 1415 C C . SER A 1 180 ? 6.804 14.011 -0.343 1.00 63.84 180 SER A C 1
ATOM 1417 O O . SER A 1 180 ? 7.351 12.913 -0.426 1.00 63.84 180 SER A O 1
ATOM 1419 N N . ASP A 1 181 ? 7.129 14.912 0.586 1.00 65.75 181 ASP A N 1
ATOM 1420 C CA . ASP A 1 181 ? 7.985 14.635 1.753 1.00 65.75 181 ASP A CA 1
ATOM 1421 C C . ASP A 1 181 ? 7.182 14.218 3.006 1.00 65.75 181 ASP A C 1
ATOM 1423 O O . ASP A 1 181 ? 7.762 14.038 4.075 1.00 65.75 181 ASP A O 1
ATOM 1427 N N . TRP A 1 182 ? 5.856 14.054 2.871 1.00 55.00 182 TRP A N 1
ATOM 1428 C CA . TRP A 1 182 ? 4.880 13.662 3.902 1.00 55.00 182 TRP A CA 1
ATOM 1429 C C . TRP A 1 182 ? 4.648 14.635 5.060 1.00 55.00 182 TRP A C 1
ATOM 1431 O O . TRP A 1 182 ? 3.638 14.494 5.751 1.00 55.00 182 TRP A O 1
ATOM 1441 N N . ASP A 1 183 ? 5.515 15.629 5.240 1.00 52.75 183 ASP A N 1
ATOM 1442 C CA . ASP A 1 183 ? 5.386 16.647 6.283 1.00 52.75 183 ASP A CA 1
ATOM 1443 C C . ASP A 1 183 ? 4.859 17.979 5.726 1.00 52.75 183 ASP A C 1
ATOM 1445 O O . ASP A 1 183 ? 4.071 18.650 6.395 1.00 52.75 183 ASP A O 1
ATOM 1449 N N . LYS A 1 184 ? 5.315 18.412 4.541 1.00 54.97 184 LYS A N 1
ATOM 1450 C CA . LYS A 1 184 ? 5.297 19.837 4.161 1.00 54.97 184 LYS A CA 1
ATOM 1451 C C . LYS A 1 184 ? 5.233 20.137 2.663 1.00 54.97 184 LYS A C 1
ATOM 1453 O O . LYS A 1 184 ? 4.695 21.180 2.299 1.00 54.97 184 LYS A O 1
ATOM 1458 N N . THR A 1 185 ? 5.771 19.271 1.813 1.00 56.44 185 THR A N 1
ATOM 1459 C CA . THR A 1 185 ? 5.922 19.529 0.377 1.00 56.44 185 THR A CA 1
ATOM 1460 C C . THR A 1 185 ? 5.061 18.566 -0.428 1.00 56.44 185 THR A C 1
ATOM 1462 O O . THR A 1 185 ? 5.075 17.352 -0.194 1.00 56.44 185 THR A O 1
ATOM 1465 N N . GLN A 1 186 ? 4.296 19.107 -1.375 1.00 61.44 186 GLN A N 1
ATOM 1466 C CA . GLN A 1 186 ? 3.471 18.345 -2.314 1.00 61.44 186 GLN A CA 1
ATOM 1467 C C . GLN A 1 186 ? 3.783 18.785 -3.741 1.00 61.44 186 GLN A C 1
ATOM 1469 O O . GLN A 1 186 ? 3.701 19.968 -4.060 1.00 61.44 186 GLN A O 1
ATOM 1474 N N . GLU A 1 187 ? 4.113 17.826 -4.594 1.00 61.22 187 GLU A N 1
ATOM 1475 C CA . GLU A 1 187 ? 4.325 18.010 -6.023 1.00 61.22 187 GLU A CA 1
ATOM 1476 C C . GLU A 1 187 ? 3.248 17.241 -6.787 1.00 61.22 187 GLU A C 1
ATOM 1478 O O . GLU A 1 187 ? 2.994 16.063 -6.526 1.00 61.22 187 GLU A O 1
ATOM 1483 N N . VAL A 1 188 ? 2.617 17.902 -7.751 1.00 60.47 188 VAL A N 1
ATOM 1484 C CA . VAL A 1 188 ? 1.705 17.268 -8.701 1.00 60.47 188 VAL A CA 1
ATOM 1485 C C . VAL A 1 188 ? 2.089 17.717 -10.098 1.00 60.47 188 VAL A C 1
ATOM 1487 O O . VAL A 1 188 ? 2.073 18.904 -10.401 1.00 60.47 188 VAL A O 1
ATOM 1490 N N . GLY A 1 189 ? 2.401 16.760 -10.960 1.00 64.75 189 GLY A N 1
ATOM 1491 C CA . GLY A 1 189 ? 2.725 16.963 -12.360 1.00 64.75 189 GLY A CA 1
ATOM 1492 C C . GLY A 1 189 ? 1.779 16.188 -13.267 1.00 64.75 189 GLY A C 1
ATOM 1493 O O . GLY A 1 189 ? 1.369 15.074 -12.956 1.00 64.75 189 GLY A O 1
ATOM 1494 N N . LEU A 1 190 ? 1.456 16.751 -14.421 1.00 61.88 190 LEU A N 1
ATOM 1495 C CA . LEU A 1 190 ? 0.778 16.095 -15.528 1.00 61.88 190 LEU A CA 1
ATOM 1496 C C . LEU A 1 190 ? 1.631 16.252 -16.776 1.00 61.88 190 LEU A C 1
ATOM 1498 O O . LEU A 1 190 ? 2.085 17.342 -17.103 1.00 61.88 190 LEU A O 1
ATOM 1502 N N . MET A 1 191 ? 1.815 15.159 -17.498 1.00 71.06 191 MET A N 1
ATOM 1503 C CA . MET A 1 191 ? 2.570 15.106 -18.734 1.00 71.06 191 MET A CA 1
ATOM 1504 C C . MET A 1 191 ? 1.714 14.472 -19.825 1.00 71.06 191 MET A C 1
ATOM 1506 O O . MET A 1 191 ? 1.042 13.467 -19.597 1.00 71.06 191 MET A O 1
ATOM 1510 N N . LYS A 1 192 ? 1.759 15.025 -21.035 1.00 72.50 192 LYS A N 1
ATOM 1511 C CA . LYS A 1 192 ? 1.177 14.413 -22.229 1.00 72.50 192 LYS A CA 1
ATOM 1512 C C . LYS A 1 192 ? 2.138 14.496 -23.392 1.00 72.50 192 LYS A C 1
ATOM 1514 O O . LYS A 1 192 ? 2.642 15.564 -23.729 1.00 72.50 192 LYS A O 1
ATOM 1519 N N . ARG A 1 193 ? 2.301 13.376 -24.091 1.00 71.00 193 ARG A N 1
ATOM 1520 C CA . ARG A 1 193 ? 2.940 13.382 -25.404 1.00 71.00 193 ARG A CA 1
ATOM 1521 C C . ARG A 1 193 ? 1.928 13.839 -26.453 1.00 71.00 193 ARG A C 1
ATOM 1523 O O . ARG A 1 193 ? 0.895 13.198 -26.635 1.00 71.00 193 ARG A O 1
ATOM 1530 N N . LEU A 1 194 ? 2.219 14.943 -27.137 1.00 74.44 194 LEU A N 1
ATOM 1531 C CA . LEU A 1 194 ? 1.316 15.538 -28.135 1.00 74.44 194 LEU A CA 1
ATOM 1532 C C . LEU A 1 194 ? 1.472 14.917 -29.536 1.00 74.44 194 LEU A C 1
ATOM 1534 O O . LEU A 1 194 ? 0.685 15.204 -30.431 1.00 74.44 194 LEU A O 1
ATOM 1538 N N . GLY A 1 195 ? 2.466 14.043 -29.713 1.00 66.56 195 GLY A N 1
ATOM 1539 C CA . GLY A 1 195 ? 2.804 13.399 -30.982 1.00 66.56 195 GLY A CA 1
ATOM 1540 C C . GLY A 1 195 ? 4.229 13.732 -31.428 1.00 66.56 195 GLY A C 1
ATOM 1541 O O . GLY A 1 195 ? 4.763 14.804 -31.142 1.00 66.56 195 GLY A O 1
ATOM 1542 N N . GLY A 1 196 ? 4.888 12.781 -32.095 1.00 73.31 196 GLY A N 1
ATOM 1543 C CA . GLY A 1 196 ? 6.290 12.918 -32.494 1.00 73.31 196 GLY A CA 1
ATOM 1544 C C . GLY A 1 196 ? 7.228 13.120 -31.296 1.00 73.31 196 GLY A C 1
ATOM 1545 O O . GLY A 1 196 ? 7.307 12.279 -30.392 1.00 73.31 196 GLY A O 1
ATOM 1546 N N . LYS A 1 197 ? 7.958 14.237 -31.307 1.00 76.88 197 LYS A N 1
ATOM 1547 C CA . LYS A 1 197 ? 8.966 14.615 -30.304 1.00 76.88 197 LYS A CA 1
ATOM 1548 C C . LYS A 1 197 ? 8.449 15.624 -29.266 1.00 76.88 197 LYS A C 1
ATOM 1550 O O . LYS A 1 197 ? 9.222 16.041 -28.419 1.00 76.88 197 LYS A O 1
ATOM 1555 N N . TRP A 1 198 ? 7.170 16.001 -29.312 1.00 73.19 198 TRP A N 1
ATOM 1556 C CA . TRP A 1 198 ? 6.605 17.040 -28.446 1.00 73.19 198 TRP A CA 1
ATOM 1557 C C . TRP A 1 198 ? 5.997 16.484 -27.157 1.00 73.19 198 TRP A C 1
ATOM 1559 O O . TRP A 1 198 ? 5.202 15.534 -27.187 1.00 73.19 198 TRP A O 1
ATOM 1569 N N . ILE A 1 199 ? 6.340 17.118 -26.038 1.00 72.81 199 ILE A N 1
ATOM 1570 C CA . ILE A 1 199 ? 5.848 16.810 -24.694 1.00 72.81 199 ILE A CA 1
ATOM 1571 C C . ILE A 1 199 ? 5.311 18.099 -24.071 1.00 72.81 199 ILE A C 1
ATOM 1573 O O . ILE A 1 199 ? 5.967 19.131 -24.117 1.00 72.81 199 ILE A O 1
ATOM 1577 N N . LEU A 1 200 ? 4.111 18.033 -23.503 1.00 67.56 200 LEU A N 1
ATOM 1578 C CA . LEU A 1 200 ? 3.558 19.062 -22.627 1.00 67.56 200 LEU A CA 1
ATOM 1579 C C . LEU A 1 200 ? 3.665 18.560 -21.190 1.00 67.56 200 LEU A C 1
ATOM 1581 O O . LEU A 1 200 ? 3.204 17.452 -20.908 1.00 67.56 200 LEU A O 1
ATOM 1585 N N . SER A 1 201 ? 4.222 19.369 -20.299 1.00 70.38 201 SER A N 1
ATOM 1586 C CA . SER A 1 201 ? 4.250 19.137 -18.859 1.00 70.38 201 SER A CA 1
ATOM 1587 C C . SER A 1 201 ? 3.647 20.329 -18.119 1.00 70.38 201 SER A C 1
ATOM 1589 O O . SER A 1 201 ? 3.838 21.484 -18.487 1.00 70.38 201 SER A O 1
ATOM 1591 N N . VAL A 1 202 ? 2.874 20.041 -17.081 1.00 67.81 202 VAL A N 1
ATOM 1592 C CA . VAL A 1 202 ? 2.294 21.026 -16.168 1.00 67.81 202 VAL A CA 1
ATOM 1593 C C . VAL A 1 202 ? 2.552 20.516 -14.763 1.00 67.81 202 VAL A C 1
ATOM 1595 O O . VAL A 1 202 ? 2.170 19.393 -14.456 1.00 67.81 202 VAL A O 1
ATOM 1598 N N . GLY A 1 203 ? 3.213 21.307 -13.932 1.00 64.94 203 GLY A N 1
ATOM 1599 C CA . GLY A 1 203 ? 3.577 20.965 -12.565 1.00 64.94 203 GLY A CA 1
ATOM 1600 C C . GLY A 1 203 ? 3.091 22.015 -11.580 1.00 64.94 203 GLY A C 1
ATOM 1601 O O . GLY A 1 203 ? 3.003 23.197 -11.902 1.00 64.94 203 GLY A O 1
ATOM 1602 N N . SER A 1 204 ? 2.781 21.584 -10.368 1.00 58.78 204 SER A N 1
ATOM 1603 C CA . SER A 1 204 ? 2.578 22.453 -9.220 1.00 58.78 204 SER A CA 1
ATOM 1604 C C . SER A 1 204 ? 3.345 21.883 -8.042 1.00 58.78 204 SER A C 1
ATOM 1606 O O . SER A 1 204 ? 3.161 20.715 -7.701 1.00 58.78 204 SER A O 1
ATOM 1608 N N . THR A 1 205 ? 4.141 22.722 -7.392 1.00 69.19 205 THR A N 1
ATOM 1609 C CA . THR A 1 205 ? 4.864 22.376 -6.168 1.00 69.19 205 THR A CA 1
ATOM 1610 C C . THR A 1 205 ? 4.444 23.332 -5.073 1.00 69.19 205 THR A C 1
ATOM 1612 O O . THR A 1 205 ? 4.540 24.547 -5.234 1.00 69.19 205 THR A O 1
ATOM 1615 N N . THR A 1 206 ? 3.971 22.792 -3.959 1.00 65.44 206 THR A N 1
ATOM 1616 C CA . THR A 1 206 ? 3.606 23.561 -2.771 1.00 65.44 206 THR A CA 1
ATOM 1617 C C . THR A 1 206 ? 4.602 23.240 -1.673 1.00 65.44 206 THR A C 1
ATOM 1619 O O . THR A 1 206 ? 4.745 22.074 -1.313 1.00 65.44 206 THR A O 1
ATOM 1622 N N . ASN A 1 207 ? 5.274 24.265 -1.152 1.00 70.88 207 ASN A N 1
ATOM 1623 C CA . ASN A 1 207 ? 6.248 24.128 -0.067 1.00 70.88 207 ASN A CA 1
ATOM 1624 C C . ASN A 1 207 ? 5.583 24.272 1.314 1.00 70.88 207 ASN A C 1
ATOM 1626 O O . ASN A 1 207 ? 4.419 24.665 1.421 1.00 70.88 207 ASN A O 1
ATOM 1630 N N . SER A 1 208 ? 6.365 24.040 2.376 1.00 60.09 208 SER A N 1
ATOM 1631 C CA . SER A 1 208 ? 5.946 24.111 3.789 1.00 60.09 208 SER A CA 1
ATOM 1632 C C . SER A 1 208 ? 5.189 25.375 4.191 1.00 60.09 208 SER A C 1
ATOM 1634 O O . SER A 1 208 ? 4.373 25.338 5.108 1.00 60.09 208 SER A O 1
ATOM 1636 N N . ASP A 1 209 ? 5.471 26.484 3.514 1.00 65.56 209 ASP A N 1
ATOM 1637 C CA . ASP A 1 209 ? 4.941 27.807 3.839 1.00 65.56 209 ASP A CA 1
ATOM 1638 C C . ASP A 1 209 ? 3.643 28.111 3.06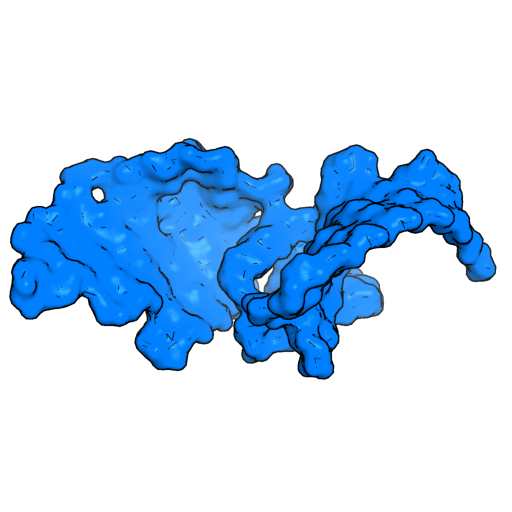7 1.00 65.56 209 ASP A C 1
ATOM 1640 O O . ASP A 1 209 ? 3.171 29.246 3.043 1.00 65.56 209 ASP A O 1
ATOM 1644 N N . GLY A 1 210 ? 3.074 27.106 2.387 1.00 59.41 210 GLY A N 1
ATOM 1645 C CA . GLY A 1 210 ? 1.861 27.232 1.574 1.00 59.41 210 GLY A CA 1
ATOM 1646 C C . GLY A 1 210 ? 2.069 27.980 0.254 1.00 59.41 210 GLY A C 1
ATOM 1647 O O . GLY A 1 210 ? 1.116 28.195 -0.494 1.00 59.41 210 GLY A O 1
ATOM 1648 N N . VAL A 1 211 ? 3.309 28.367 -0.054 1.00 57.41 211 VAL A N 1
ATOM 1649 C CA . VAL A 1 211 ? 3.670 28.980 -1.332 1.00 57.41 211 VAL A CA 1
ATOM 1650 C C . VAL A 1 211 ? 3.619 27.903 -2.408 1.00 57.41 211 VAL A C 1
ATOM 1652 O O . VAL A 1 211 ? 4.360 26.920 -2.345 1.00 57.41 211 VAL A O 1
ATOM 1655 N N . SER A 1 212 ? 2.731 28.098 -3.382 1.00 62.19 212 SER A N 1
ATOM 1656 C CA . SER A 1 212 ? 2.606 27.236 -4.553 1.00 62.19 212 SER A CA 1
ATOM 1657 C C . SER A 1 212 ? 3.321 27.867 -5.745 1.00 62.19 212 SER A C 1
ATOM 1659 O O . SER A 1 212 ? 3.114 29.034 -6.073 1.00 62.19 212 SER A O 1
ATOM 1661 N N . SER A 1 213 ? 4.184 27.085 -6.382 1.00 68.50 213 SER A N 1
ATOM 1662 C CA . SER A 1 213 ? 4.781 27.386 -7.677 1.00 68.50 213 SER A CA 1
ATOM 1663 C C . SER A 1 213 ? 4.074 26.540 -8.723 1.00 68.50 213 SER A C 1
ATOM 1665 O O . SER A 1 213 ? 3.949 25.331 -8.541 1.00 68.50 213 SER A O 1
ATOM 1667 N N . GLN A 1 214 ? 3.609 27.166 -9.801 1.00 70.31 214 GLN A N 1
ATOM 1668 C CA . GLN A 1 214 ? 3.046 26.472 -10.954 1.00 70.31 214 GLN A CA 1
ATOM 1669 C C . GLN A 1 214 ? 3.983 26.650 -12.140 1.00 70.31 214 GLN A C 1
ATOM 1671 O O . GLN A 1 214 ? 4.372 27.769 -12.471 1.00 70.31 214 GLN A O 1
ATOM 1676 N N . GLU A 1 215 ? 4.313 25.548 -12.796 1.00 67.69 215 GLU A N 1
ATOM 1677 C CA . GLU A 1 215 ? 5.154 25.524 -13.982 1.00 67.69 215 GLU A CA 1
ATOM 1678 C C . GLU A 1 215 ? 4.403 24.836 -15.120 1.00 67.69 215 GLU A C 1
ATOM 1680 O O . GLU A 1 215 ? 3.673 23.865 -14.931 1.00 67.69 215 GLU A O 1
ATOM 1685 N N . SER A 1 216 ? 4.532 25.364 -16.329 1.00 60.69 216 SER A N 1
ATOM 1686 C CA . SER A 1 216 ? 3.990 24.744 -17.535 1.00 60.69 216 SER A CA 1
ATOM 1687 C C . SER A 1 216 ? 5.035 24.848 -18.624 1.00 60.69 216 SER A C 1
ATOM 1689 O O . SER A 1 216 ? 5.488 25.946 -18.945 1.00 60.69 216 SER A O 1
ATOM 1691 N N . MET A 1 217 ? 5.415 23.709 -19.188 1.00 72.12 217 MET A N 1
ATOM 1692 C CA . MET A 1 217 ? 6.495 23.617 -20.154 1.00 72.12 217 MET A CA 1
ATOM 1693 C C . MET A 1 217 ? 6.080 22.773 -21.357 1.00 72.12 217 MET A C 1
ATOM 1695 O O . MET A 1 217 ? 5.358 21.781 -21.252 1.00 72.12 217 MET A O 1
ATOM 1699 N N . VAL A 1 218 ? 6.536 23.193 -22.533 1.00 73.69 218 VAL A N 1
ATOM 1700 C CA . VAL A 1 218 ? 6.405 22.438 -23.778 1.00 73.69 218 VAL A CA 1
ATOM 1701 C C . VAL A 1 218 ? 7.808 22.150 -24.280 1.00 73.69 218 VAL A C 1
ATOM 1703 O O . VAL A 1 218 ? 8.550 23.069 -24.619 1.00 73.69 218 VAL A O 1
ATOM 1706 N N . GLU A 1 219 ? 8.165 20.873 -24.333 1.00 71.38 219 GLU A N 1
ATOM 1707 C CA . GLU A 1 219 ? 9.497 20.412 -24.709 1.00 71.38 219 GLU A CA 1
ATOM 1708 C C . GLU A 1 219 ? 9.488 19.671 -26.046 1.00 71.38 219 GLU A C 1
ATOM 1710 O O . GLU A 1 219 ? 8.542 18.951 -26.391 1.00 71.38 219 GLU A O 1
ATOM 1715 N N . TRP A 1 220 ? 10.593 19.803 -26.781 1.00 69.69 220 TRP A N 1
ATOM 1716 C CA . TRP A 1 220 ? 10.879 19.027 -27.982 1.00 69.69 220 TRP A CA 1
ATOM 1717 C C . TRP A 1 220 ? 12.075 18.102 -27.738 1.00 69.69 220 TRP A C 1
ATOM 1719 O O . TRP A 1 220 ? 13.200 18.554 -27.533 1.00 69.69 220 TRP A O 1
ATOM 1729 N N . TRP A 1 221 ? 11.837 16.792 -27.772 1.00 54.16 221 TRP A N 1
ATOM 1730 C CA . TRP A 1 221 ? 12.825 15.773 -27.425 1.00 54.16 221 TRP A CA 1
ATOM 1731 C C . TRP A 1 221 ? 13.561 15.228 -28.656 1.00 54.16 221 TRP A C 1
ATOM 1733 O O . TRP A 1 221 ? 12.974 14.504 -29.464 1.00 54.16 221 TRP A O 1
ATOM 1743 N N . ASN A 1 222 ? 14.871 15.468 -28.775 1.00 49.22 222 ASN A N 1
ATOM 1744 C CA . ASN A 1 222 ? 15.727 14.825 -29.782 1.00 49.22 222 ASN A CA 1
ATOM 1745 C C . ASN A 1 222 ? 16.598 13.736 -29.135 1.00 49.22 222 ASN A C 1
ATOM 1747 O O . ASN A 1 222 ? 17.323 14.024 -28.189 1.00 49.22 222 ASN A O 1
ATOM 1751 N N . ARG A 1 223 ? 16.542 12.488 -29.624 1.00 47.53 223 ARG A N 1
ATOM 1752 C CA . ARG A 1 223 ? 17.564 11.480 -29.290 1.00 47.53 223 ARG A CA 1
ATOM 1753 C C . ARG A 1 223 ? 18.753 11.722 -30.220 1.00 47.53 223 ARG A C 1
ATOM 1755 O O . ARG A 1 223 ? 18.553 11.665 -31.433 1.00 47.53 223 ARG A O 1
ATOM 1762 N N . TYR A 1 224 ? 19.908 12.057 -29.650 1.00 42.44 224 TYR A N 1
ATOM 1763 C CA . TYR A 1 224 ? 21.194 11.931 -30.338 1.00 42.44 224 TYR A CA 1
ATOM 1764 C C . TYR A 1 224 ? 21.555 10.453 -30.479 1.00 42.44 224 TYR A C 1
ATOM 1766 O O . TYR A 1 224 ? 21.198 9.683 -29.554 1.00 42.44 224 TYR A O 1
#

Nearest PDB structures (foldseek):
  5xdn-assembly1_B  TM=3.115E-01  e=3.433E-01  Homo sapiens
  5jdp-assembly1_A  TM=2.558E-01  e=5.131E-01  Homo sapiens
  5xdn-assembly1_A  TM=3.458E-01  e=2.978E+00  Homo sapiens
  6v8i-assembly1_FH  TM=3.302E-01  e=1.402E+00  Dubowvirus dv80alpha
  8ah9-assembly1_A  TM=4.652E-01  e=6.997E+00  synthetic construct

pLDDT: mean 75.68, std 11.18, range [42.44, 95.56]